Protein AF-A0A319CS08-F1 (afdb_monomer)

Structure (mmCIF, N/CA/C/O backbone):
data_AF-A0A319CS08-F1
#
_entry.id   AF-A0A319CS08-F1
#
loop_
_atom_site.group_PDB
_atom_site.id
_atom_site.type_symbol
_atom_site.label_atom_id
_atom_site.label_alt_id
_atom_site.label_comp_id
_atom_site.label_asym_id
_atom_site.label_entity_id
_atom_site.label_seq_id
_atom_site.pdbx_PDB_ins_code
_atom_site.Cartn_x
_atom_site.Cartn_y
_atom_site.Cartn_z
_atom_site.occupancy
_atom_site.B_iso_or_equiv
_atom_site.auth_seq_id
_atom_site.auth_comp_id
_atom_site.auth_asym_id
_atom_site.auth_atom_id
_atom_site.pdbx_PDB_model_num
ATOM 1 N N . ALA A 1 1 ? 1.542 -33.049 -18.890 1.00 36.59 1 ALA A N 1
ATOM 2 C CA . ALA A 1 1 ? 2.201 -31.732 -19.017 1.00 36.59 1 ALA A CA 1
ATOM 3 C C . ALA A 1 1 ? 3.703 -31.928 -18.833 1.00 36.59 1 ALA A C 1
ATOM 5 O O . ALA A 1 1 ? 4.100 -32.513 -17.834 1.00 36.59 1 ALA A O 1
ATOM 6 N N . ARG A 1 2 ? 4.515 -31.570 -19.837 1.00 34.66 2 ARG A N 1
ATOM 7 C CA . ARG A 1 2 ? 5.969 -31.806 -19.859 1.00 34.66 2 ARG A CA 1
ATOM 8 C C . ARG A 1 2 ? 6.676 -30.802 -18.940 1.00 34.66 2 ARG A C 1
ATOM 10 O O . ARG A 1 2 ? 6.494 -29.601 -19.109 1.00 34.66 2 ARG A O 1
ATOM 17 N N . GLY A 1 3 ? 7.462 -31.294 -17.984 1.00 35.47 3 GLY A N 1
ATOM 18 C CA . GLY A 1 3 ? 8.369 -30.477 -17.178 1.00 35.47 3 GLY A CA 1
ATOM 19 C C . GLY A 1 3 ? 9.578 -30.069 -18.015 1.00 35.47 3 GLY A C 1
ATOM 20 O O . GLY A 1 3 ? 10.413 -30.908 -18.338 1.00 35.47 3 GLY A O 1
ATOM 21 N N . GLY A 1 4 ? 9.643 -28.796 -18.403 1.00 31.98 4 GLY A N 1
ATOM 22 C CA . GLY A 1 4 ? 10.810 -28.221 -19.066 1.00 31.98 4 GLY A CA 1
ATOM 23 C C . GLY A 1 4 ? 11.903 -27.922 -18.044 1.00 31.98 4 GLY A C 1
ATOM 24 O O . GLY A 1 4 ? 11.714 -27.085 -17.164 1.00 31.98 4 GLY A O 1
ATOM 25 N N . SER A 1 5 ? 13.035 -28.613 -18.156 1.00 31.91 5 SER A N 1
ATOM 26 C CA . SER A 1 5 ? 14.262 -28.271 -17.436 1.00 31.91 5 SER A CA 1
ATOM 27 C C . SER A 1 5 ? 14.882 -27.033 -18.084 1.00 31.91 5 SER A C 1
ATOM 29 O O . SER A 1 5 ? 15.183 -27.045 -19.277 1.00 31.91 5 SER A O 1
ATOM 31 N N . ILE A 1 6 ? 15.054 -25.961 -17.310 1.00 37.28 6 ILE A N 1
ATOM 32 C CA . ILE A 1 6 ? 15.712 -24.727 -17.758 1.00 37.28 6 ILE A CA 1
ATOM 33 C C . ILE A 1 6 ? 17.221 -24.982 -17.756 1.00 37.28 6 ILE A C 1
ATOM 35 O O . ILE A 1 6 ? 17.811 -25.220 -16.703 1.00 37.28 6 ILE A O 1
ATOM 39 N N . SER A 1 7 ? 17.831 -24.964 -18.940 1.00 35.50 7 SER A N 1
ATOM 40 C CA . SER A 1 7 ? 19.280 -25.088 -19.104 1.00 35.50 7 SER A CA 1
ATOM 41 C C . SER A 1 7 ? 19.915 -23.699 -19.051 1.00 35.50 7 SER A C 1
ATOM 43 O O . SER A 1 7 ? 19.616 -22.846 -19.885 1.00 35.50 7 SER A O 1
ATOM 45 N N . PHE A 1 8 ? 20.768 -23.456 -18.057 1.00 36.78 8 PHE A N 1
ATOM 46 C CA . PHE A 1 8 ? 21.532 -22.215 -17.935 1.00 36.78 8 PHE A CA 1
ATOM 47 C C . PHE A 1 8 ? 22.850 -22.378 -18.697 1.00 36.78 8 PHE A C 1
ATOM 49 O O . PHE A 1 8 ? 23.747 -23.093 -18.251 1.00 36.78 8 PHE A O 1
ATOM 56 N N . LEU A 1 9 ? 22.949 -21.751 -19.869 1.00 39.56 9 LEU A N 1
ATOM 57 C CA . LEU A 1 9 ? 24.161 -21.770 -20.686 1.00 39.56 9 LEU A CA 1
ATOM 58 C C . LEU A 1 9 ? 25.331 -21.024 -20.022 1.00 39.56 9 LEU A C 1
ATOM 60 O O . LEU A 1 9 ? 25.159 -20.093 -19.235 1.00 39.56 9 LEU A O 1
ATOM 64 N N . HIS A 1 10 ? 26.531 -21.486 -20.379 1.00 44.19 10 HIS A N 1
ATOM 65 C CA . HIS A 1 10 ? 27.854 -21.103 -19.891 1.00 44.19 10 HIS A CA 1
ATOM 66 C C . HIS A 1 10 ? 28.090 -19.583 -19.812 1.00 44.19 10 HIS A C 1
ATOM 68 O O . HIS A 1 10 ? 28.309 -18.916 -20.821 1.00 44.19 10 HIS A O 1
ATOM 74 N N . ILE A 1 11 ? 28.162 -19.048 -18.591 1.00 46.47 11 ILE A N 1
ATOM 75 C CA . ILE A 1 11 ? 28.751 -17.729 -18.328 1.00 46.47 11 ILE A CA 1
ATOM 76 C C . ILE A 1 11 ? 30.264 -17.924 -18.172 1.00 46.47 11 ILE A C 1
ATOM 78 O O . ILE A 1 11 ? 30.709 -18.656 -17.282 1.00 46.47 11 ILE A O 1
ATOM 82 N N . SER A 1 12 ? 31.049 -17.289 -19.048 1.00 42.94 12 SER A N 1
ATOM 83 C CA . SER A 1 12 ? 32.516 -17.297 -18.985 1.00 42.94 12 SER A CA 1
ATOM 84 C C . SER A 1 12 ? 32.999 -16.769 -17.631 1.00 42.94 12 SER A C 1
ATOM 86 O O . SER A 1 12 ? 32.541 -15.734 -17.140 1.00 42.94 12 SER A O 1
ATOM 88 N N . LYS A 1 13 ? 33.895 -17.522 -16.990 1.00 44.88 13 LYS A N 1
ATOM 89 C CA . LYS A 1 13 ? 34.417 -17.238 -15.651 1.00 44.88 13 LYS A CA 1
ATOM 90 C C . LYS A 1 13 ? 35.589 -16.262 -15.780 1.00 44.88 13 LYS A C 1
ATOM 92 O O . LYS A 1 13 ? 36.738 -16.679 -15.854 1.00 44.88 13 LYS A O 1
ATOM 97 N N . ASP A 1 14 ? 35.301 -14.965 -15.790 1.00 46.31 14 ASP A N 1
ATOM 98 C CA . ASP A 1 14 ? 36.361 -13.965 -15.643 1.00 46.31 14 ASP A CA 1
ATOM 99 C C . ASP A 1 14 ? 36.887 -14.001 -14.198 1.00 46.31 14 ASP A C 1
ATOM 101 O O . ASP A 1 14 ? 36.146 -13.774 -13.232 1.00 46.31 14 ASP A O 1
ATOM 105 N N . ASN A 1 15 ? 38.168 -14.351 -14.056 1.00 47.25 15 ASN A N 1
ATOM 106 C CA . ASN A 1 15 ? 38.907 -14.395 -12.796 1.00 47.25 15 ASN A CA 1
ATOM 107 C C . ASN A 1 15 ? 39.405 -12.985 -12.444 1.00 47.25 15 ASN A C 1
ATOM 109 O O . ASN A 1 15 ? 40.571 -12.659 -12.643 1.00 47.25 15 ASN A O 1
ATOM 113 N N . SER A 1 16 ? 38.514 -12.126 -11.950 1.00 48.78 16 SER A N 1
ATOM 114 C CA . SER A 1 16 ? 38.886 -10.812 -11.411 1.00 48.78 16 SER A CA 1
ATOM 115 C C . SER A 1 16 ? 39.133 -10.909 -9.902 1.00 48.78 16 SER A C 1
ATOM 117 O O . SER A 1 16 ? 38.290 -11.412 -9.153 1.00 48.78 16 SER A O 1
ATOM 119 N N . THR A 1 17 ? 40.298 -10.435 -9.461 1.00 47.88 17 THR A N 1
ATOM 120 C CA . THR A 1 17 ? 40.751 -10.386 -8.064 1.00 47.88 17 THR A CA 1
ATOM 121 C C . THR A 1 17 ? 39.679 -9.756 -7.171 1.00 47.88 17 THR A C 1
ATOM 123 O O . THR A 1 17 ? 39.199 -8.656 -7.430 1.00 47.88 17 THR A O 1
ATOM 126 N N . THR A 1 18 ? 39.240 -10.496 -6.151 1.00 51.41 18 THR A N 1
ATOM 127 C CA . THR A 1 18 ? 37.995 -10.220 -5.420 1.00 51.41 18 THR A CA 1
ATOM 128 C C . THR A 1 18 ? 38.206 -9.199 -4.305 1.00 51.41 18 THR A C 1
ATOM 130 O O . THR A 1 18 ? 38.327 -9.555 -3.136 1.00 51.41 18 THR A O 1
ATOM 133 N N . THR A 1 19 ? 38.205 -7.914 -4.645 1.00 67.44 19 THR A N 1
ATOM 134 C CA . THR A 1 19 ? 37.922 -6.860 -3.665 1.00 67.44 19 THR A CA 1
ATOM 135 C C . THR A 1 19 ? 36.450 -6.933 -3.232 1.00 67.44 19 THR A C 1
ATOM 137 O O . THR A 1 19 ? 35.549 -7.311 -4.001 1.00 67.44 19 THR A O 1
ATOM 140 N N . LEU A 1 20 ? 36.196 -6.653 -1.949 1.00 75.81 20 LEU A N 1
ATOM 141 C CA . LEU A 1 20 ? 34.832 -6.522 -1.439 1.00 75.81 20 LEU A CA 1
ATOM 142 C C . LEU A 1 20 ? 34.157 -5.341 -2.153 1.00 75.81 20 LEU A C 1
ATOM 144 O O . LEU A 1 20 ? 34.795 -4.304 -2.327 1.00 75.81 20 LEU A O 1
ATOM 148 N N . PRO A 1 21 ? 32.894 -5.488 -2.583 1.00 78.12 21 PRO A N 1
ATOM 149 C CA . PRO A 1 21 ? 32.177 -4.387 -3.194 1.00 78.12 21 PRO A CA 1
ATOM 150 C C . PRO A 1 21 ? 31.932 -3.324 -2.124 1.00 78.12 21 PRO A C 1
ATOM 152 O O . PRO A 1 21 ? 31.416 -3.620 -1.049 1.00 78.12 21 PRO A O 1
ATOM 155 N N . THR A 1 22 ? 32.318 -2.097 -2.429 1.00 84.25 22 THR A N 1
ATOM 156 C CA . THR A 1 22 ? 32.080 -0.907 -1.611 1.00 84.25 22 THR A CA 1
ATOM 157 C C . THR A 1 22 ? 30.754 -0.255 -2.009 1.00 84.25 22 THR A C 1
ATOM 159 O O . THR A 1 22 ? 30.063 0.327 -1.171 1.00 84.25 22 THR A O 1
ATOM 162 N N . THR A 1 23 ? 30.356 -0.400 -3.279 1.00 86.69 23 THR A N 1
ATOM 163 C CA . THR A 1 23 ? 29.106 0.147 -3.817 1.00 86.69 23 THR A CA 1
ATOM 164 C C . THR A 1 23 ? 28.249 -0.902 -4.524 1.00 86.69 23 THR A C 1
ATOM 166 O O . THR A 1 23 ? 28.700 -1.989 -4.903 1.00 86.69 23 THR A O 1
ATOM 169 N N . GLN A 1 24 ? 26.982 -0.551 -4.752 1.00 84.75 24 GLN A N 1
ATOM 170 C CA . GLN A 1 24 ? 26.042 -1.380 -5.510 1.00 84.75 24 GLN A CA 1
ATOM 171 C C . GLN A 1 24 ? 26.464 -1.630 -6.976 1.00 84.75 24 GLN A C 1
ATOM 173 O O . GLN A 1 24 ? 25.904 -2.526 -7.608 1.00 84.75 24 GLN A O 1
ATOM 178 N N . ALA A 1 25 ? 27.433 -0.886 -7.527 1.00 82.00 25 ALA A N 1
ATOM 179 C CA . ALA A 1 25 ? 27.833 -0.979 -8.935 1.00 82.00 25 ALA A CA 1
ATOM 180 C C . ALA A 1 25 ? 29.183 -1.644 -9.184 1.00 82.00 25 ALA A C 1
ATOM 182 O O . ALA A 1 25 ? 29.495 -1.938 -10.336 1.00 82.00 25 ALA A O 1
ATOM 183 N N . ASP A 1 26 ? 29.967 -1.916 -8.143 1.00 83.69 26 ASP A N 1
ATOM 184 C CA . ASP A 1 26 ? 31.339 -2.428 -8.291 1.00 83.69 26 ASP A CA 1
ATOM 185 C C . ASP A 1 26 ? 31.396 -3.787 -9.000 1.00 83.69 26 ASP A C 1
ATOM 187 O O . ASP A 1 26 ? 32.437 -4.196 -9.504 1.00 83.69 26 ASP A O 1
ATOM 191 N N . ARG A 1 27 ? 30.270 -4.508 -9.035 1.00 83.88 27 ARG A N 1
ATOM 192 C CA . ARG A 1 27 ? 30.155 -5.835 -9.653 1.00 83.88 27 ARG A CA 1
ATOM 193 C C . ARG A 1 27 ? 29.199 -5.885 -10.838 1.00 83.88 27 ARG A C 1
ATOM 195 O O . ARG A 1 27 ? 28.796 -6.978 -11.222 1.00 83.88 27 ARG A O 1
ATOM 202 N N . ILE A 1 28 ? 28.826 -4.744 -11.420 1.00 81.50 28 ILE A N 1
ATOM 203 C CA . ILE A 1 28 ? 28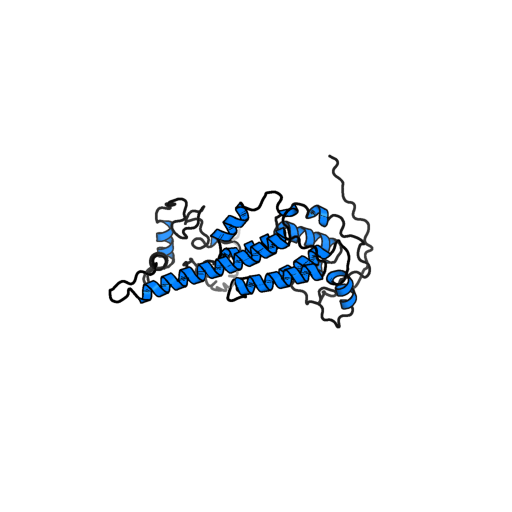.012 -4.755 -12.640 1.00 81.50 28 ILE A CA 1
ATOM 204 C C . ILE A 1 28 ? 28.858 -5.355 -13.774 1.00 81.50 28 ILE A C 1
ATOM 206 O O . ILE A 1 28 ? 29.908 -4.802 -14.108 1.00 81.50 28 ILE A O 1
ATOM 210 N N . PRO A 1 29 ? 28.438 -6.476 -14.385 1.00 79.56 29 PRO A N 1
ATOM 211 C CA . PRO A 1 29 ? 29.141 -7.050 -15.518 1.00 79.56 29 PRO A CA 1
ATOM 212 C C . PRO A 1 29 ? 29.155 -6.067 -16.690 1.00 79.56 29 PRO A C 1
ATOM 214 O O . PRO A 1 29 ? 28.135 -5.456 -17.006 1.00 79.56 29 PRO A O 1
ATOM 217 N N . LYS A 1 30 ? 30.287 -5.976 -17.401 1.00 78.50 30 LYS A N 1
ATOM 218 C CA . LYS A 1 30 ? 30.388 -5.178 -18.640 1.00 78.50 30 LYS A CA 1
ATOM 219 C C . LYS A 1 30 ? 29.402 -5.648 -19.718 1.00 78.50 30 LYS A C 1
ATOM 221 O O . LYS A 1 30 ? 28.971 -4.855 -20.548 1.00 78.50 30 LYS A O 1
ATOM 226 N N . LYS A 1 31 ? 29.051 -6.938 -19.699 1.00 77.50 31 LYS A N 1
ATOM 227 C CA . LYS A 1 31 ? 28.028 -7.554 -20.549 1.00 77.50 31 LYS A CA 1
ATOM 228 C C . LYS A 1 31 ? 26.953 -8.172 -19.661 1.00 77.50 31 LYS A C 1
ATOM 230 O O . LYS A 1 31 ? 27.209 -9.155 -18.970 1.00 77.50 31 LYS A O 1
ATOM 235 N N . LEU A 1 32 ? 25.772 -7.568 -19.666 1.00 68.06 32 LEU A N 1
ATOM 236 C CA . LEU A 1 32 ? 24.580 -8.108 -19.020 1.00 68.06 32 LEU A CA 1
ATOM 237 C C . LEU A 1 32 ? 23.923 -9.155 -19.934 1.00 68.06 32 LEU A C 1
ATOM 239 O O . LEU A 1 32 ? 24.020 -9.023 -21.156 1.00 68.06 32 LEU A O 1
ATOM 243 N N . PRO A 1 33 ? 23.252 -10.173 -19.372 1.00 70.56 33 PRO A N 1
ATOM 244 C CA . PRO A 1 33 ? 22.384 -11.038 -20.163 1.00 70.56 33 PRO A CA 1
ATOM 245 C C . PRO A 1 33 ? 21.262 -10.205 -20.804 1.00 70.56 33 PRO A C 1
ATOM 247 O O . PRO A 1 33 ? 20.742 -9.285 -20.173 1.00 70.56 33 PRO A O 1
ATOM 250 N N . GLU A 1 34 ? 20.891 -10.528 -22.047 1.00 63.81 34 GLU A N 1
ATOM 251 C CA . GLU A 1 34 ? 19.848 -9.814 -22.809 1.00 63.81 34 GLU A CA 1
ATOM 252 C C . GLU A 1 34 ? 18.464 -9.878 -22.146 1.00 63.81 34 GLU A C 1
ATOM 254 O O . GLU A 1 34 ? 17.623 -9.014 -22.376 1.00 63.81 34 GLU A O 1
ATOM 259 N N . SER A 1 35 ? 18.220 -10.880 -21.298 1.00 65.38 35 SER A N 1
ATOM 260 C CA . SER A 1 35 ? 16.966 -11.041 -20.570 1.00 65.38 35 SER A CA 1
ATOM 261 C C . SER A 1 35 ? 17.196 -11.754 -19.239 1.00 65.38 35 SER A C 1
ATOM 263 O O . SER A 1 35 ? 18.039 -12.647 -19.119 1.00 65.38 35 SER A O 1
ATOM 265 N N . LEU A 1 36 ? 16.399 -11.388 -18.235 1.00 62.09 36 LEU A N 1
ATOM 266 C CA . LEU A 1 36 ? 16.224 -12.150 -16.998 1.00 62.09 36 LEU A CA 1
ATOM 267 C C . LEU A 1 36 ? 15.162 -13.233 -17.219 1.00 62.09 36 LEU A C 1
ATOM 269 O O . LEU A 1 36 ? 14.096 -13.209 -16.595 1.00 62.09 36 LEU A O 1
ATOM 273 N N . ASP A 1 37 ? 15.425 -14.142 -18.158 1.00 60.19 37 ASP A N 1
ATOM 274 C CA . ASP A 1 37 ? 14.445 -15.148 -18.562 1.00 60.19 37 ASP A CA 1
ATOM 275 C C . ASP A 1 37 ? 13.970 -15.980 -17.366 1.00 60.19 37 ASP A C 1
ATOM 277 O O . ASP A 1 37 ? 14.752 -16.475 -16.550 1.00 60.19 37 ASP A O 1
ATOM 281 N N . GLY A 1 38 ? 12.647 -16.098 -17.244 1.00 59.69 38 GLY A N 1
ATOM 282 C CA . GLY A 1 38 ? 11.983 -16.848 -16.188 1.00 59.69 38 GLY A CA 1
ATOM 283 C C . GLY A 1 38 ? 11.672 -16.049 -14.924 1.00 59.69 38 GLY A C 1
ATOM 284 O O . GLY A 1 38 ? 10.867 -16.520 -14.124 1.00 59.69 38 GLY A O 1
ATOM 285 N N . VAL A 1 39 ? 12.234 -14.851 -14.706 1.00 57.31 39 VAL A N 1
ATOM 286 C CA . VAL A 1 39 ? 11.890 -14.049 -13.513 1.00 57.31 39 VAL A CA 1
ATOM 287 C C . VAL A 1 39 ? 10.441 -13.573 -13.592 1.00 57.31 39 VAL A C 1
ATOM 289 O O . VAL A 1 39 ? 9.693 -13.760 -12.639 1.00 57.31 39 VAL A O 1
ATOM 292 N N . SER A 1 40 ? 9.996 -13.053 -14.736 1.00 55.44 40 SER A N 1
ATOM 293 C CA . SER A 1 40 ? 8.601 -12.627 -14.926 1.00 55.44 40 SER A CA 1
ATOM 294 C C . SER A 1 40 ? 7.612 -13.788 -14.724 1.00 55.44 40 SER A C 1
ATOM 296 O O . SER A 1 40 ? 6.613 -13.668 -14.010 1.00 55.44 40 SER A O 1
ATOM 298 N N . GLU A 1 41 ? 7.939 -14.964 -15.261 1.00 61.28 41 GLU A N 1
ATOM 299 C CA . GLU A 1 41 ? 7.156 -16.195 -15.153 1.00 61.28 41 GLU A CA 1
ATOM 300 C C . GLU A 1 41 ? 7.114 -16.730 -13.716 1.00 61.28 41 GLU A C 1
ATOM 302 O O . GLU A 1 41 ? 6.062 -17.172 -13.251 1.00 61.28 41 GLU A O 1
ATOM 307 N N . LEU A 1 42 ? 8.229 -16.650 -12.981 1.00 55.97 42 LEU A N 1
ATOM 308 C CA . LEU A 1 42 ? 8.308 -17.046 -11.572 1.00 55.97 42 LEU A CA 1
ATOM 309 C C . LEU A 1 42 ? 7.445 -16.160 -10.666 1.00 55.97 42 LEU A C 1
ATOM 311 O O . LEU A 1 42 ? 6.994 -16.624 -9.611 1.00 55.97 42 LEU A O 1
ATOM 315 N N . LEU A 1 43 ? 7.222 -14.908 -11.068 1.00 52.25 43 LEU A N 1
ATOM 316 C CA . LEU A 1 43 ? 6.511 -13.896 -10.288 1.00 52.25 43 LEU A CA 1
ATOM 317 C C . LEU A 1 43 ? 5.023 -13.780 -10.658 1.00 52.25 43 LEU A C 1
ATOM 319 O O . LEU A 1 43 ? 4.237 -13.248 -9.868 1.00 52.25 43 LEU A O 1
ATOM 323 N N . LYS A 1 44 ? 4.601 -14.318 -11.808 1.00 59.28 44 LYS A N 1
ATOM 324 C CA . LYS A 1 44 ? 3.208 -14.265 -12.272 1.00 59.28 44 LYS A CA 1
ATOM 325 C C . LYS A 1 44 ? 2.256 -14.965 -11.290 1.00 59.28 44 LYS A C 1
ATOM 327 O O . LYS A 1 44 ? 2.432 -16.132 -10.948 1.00 59.28 44 LYS A O 1
ATOM 332 N N . GLY A 1 45 ? 1.220 -14.247 -10.846 1.00 60.19 45 GLY A N 1
ATOM 333 C CA . GLY A 1 45 ? 0.146 -14.787 -9.999 1.00 60.19 45 GLY A CA 1
ATOM 334 C C . GLY A 1 45 ? 0.504 -15.005 -8.523 1.00 60.19 45 GLY A C 1
ATOM 335 O O . GLY A 1 45 ? -0.288 -15.603 -7.797 1.00 60.19 45 GLY A O 1
ATOM 336 N N . ARG A 1 46 ? 1.668 -14.536 -8.050 1.00 59.53 46 ARG A N 1
ATOM 337 C CA . ARG A 1 46 ? 2.077 -14.684 -6.643 1.00 59.53 46 ARG A CA 1
ATOM 338 C C . ARG A 1 46 ? 1.858 -13.388 -5.857 1.00 59.53 46 ARG A C 1
ATOM 340 O O . ARG A 1 46 ? 2.404 -12.351 -6.209 1.00 59.53 46 ARG A O 1
ATOM 347 N N . GLY A 1 47 ? 1.100 -13.466 -4.759 1.00 56.97 47 GLY A N 1
ATOM 348 C CA . GLY A 1 47 ? 0.882 -12.352 -3.819 1.00 56.97 47 GLY A CA 1
ATOM 349 C C . GLY A 1 47 ? 1.808 -12.347 -2.593 1.00 56.97 47 GLY A C 1
ATOM 350 O O . GLY A 1 47 ? 1.769 -11.412 -1.796 1.00 56.97 47 GLY A O 1
ATOM 351 N N . ASP A 1 48 ? 2.637 -13.381 -2.415 1.00 71.44 48 ASP A N 1
ATOM 352 C CA . ASP A 1 48 ? 3.557 -13.475 -1.278 1.00 71.44 48 ASP A CA 1
ATOM 353 C C . ASP A 1 48 ? 4.879 -12.746 -1.557 1.00 71.44 48 ASP A C 1
ATOM 355 O O . ASP A 1 48 ? 5.757 -13.231 -2.277 1.00 71.44 48 ASP A O 1
ATOM 359 N N . TYR A 1 49 ? 5.023 -11.591 -0.910 1.00 60.72 49 TYR A N 1
ATOM 360 C CA . TYR A 1 49 ? 6.208 -10.741 -0.968 1.00 60.72 49 TYR A CA 1
ATOM 361 C C . TYR A 1 49 ? 7.499 -11.455 -0.538 1.00 60.72 49 TYR A C 1
ATOM 363 O O . TYR A 1 49 ? 8.553 -11.190 -1.112 1.00 60.72 49 TYR A O 1
ATOM 371 N N . LYS A 1 50 ? 7.457 -12.359 0.452 1.00 71.69 50 LYS A N 1
ATOM 372 C CA . LYS A 1 50 ? 8.677 -13.045 0.917 1.00 71.69 50 LYS A CA 1
ATOM 373 C C . LYS A 1 50 ? 9.203 -14.001 -0.148 1.00 71.69 50 LYS A C 1
ATOM 375 O O . LYS A 1 50 ? 10.396 -14.012 -0.440 1.00 71.69 50 LYS A O 1
ATOM 380 N N . THR A 1 51 ? 8.297 -14.765 -0.753 1.00 68.56 51 THR A N 1
ATOM 381 C CA . THR A 1 51 ? 8.613 -15.655 -1.874 1.00 68.56 51 THR A CA 1
ATOM 382 C C . THR A 1 51 ? 9.115 -14.863 -3.084 1.00 68.56 51 THR A C 1
ATOM 384 O O . THR A 1 51 ? 10.065 -15.291 -3.738 1.00 68.56 51 THR A O 1
ATOM 387 N N . TRP A 1 52 ? 8.520 -13.699 -3.356 1.00 73.06 52 TRP A N 1
ATOM 388 C CA . TRP A 1 52 ? 8.957 -12.790 -4.417 1.00 73.06 52 TRP A CA 1
ATOM 389 C C . TRP A 1 52 ? 10.394 -12.290 -4.193 1.00 73.06 52 TRP A C 1
ATOM 391 O O . TRP A 1 52 ? 11.257 -12.527 -5.038 1.00 73.06 52 TRP A O 1
ATOM 401 N N . ASP A 1 53 ? 10.682 -11.691 -3.030 1.00 75.94 53 ASP A N 1
ATOM 402 C CA . ASP A 1 53 ? 12.007 -11.135 -2.700 1.00 75.94 53 ASP A CA 1
ATOM 403 C C . ASP A 1 53 ? 13.089 -12.222 -2.737 1.00 75.94 53 ASP A C 1
ATOM 405 O O . ASP A 1 53 ? 14.161 -12.010 -3.303 1.00 75.94 53 ASP A O 1
ATOM 409 N N . PHE A 1 54 ? 12.784 -13.425 -2.240 1.00 79.25 54 PHE A N 1
ATOM 410 C CA . PHE A 1 54 ? 13.690 -14.565 -2.340 1.00 79.25 54 PHE A CA 1
ATOM 411 C C . PHE A 1 54 ? 14.003 -14.941 -3.797 1.00 79.25 54 PHE A C 1
ATOM 413 O O . PHE A 1 54 ? 15.170 -15.108 -4.148 1.00 79.25 54 PHE A O 1
ATOM 420 N N . ARG A 1 55 ? 12.988 -15.066 -4.664 1.00 74.00 55 ARG A N 1
ATOM 421 C CA . ARG A 1 55 ? 13.175 -15.470 -6.071 1.00 74.00 55 ARG A CA 1
ATOM 422 C C . ARG A 1 55 ? 13.972 -14.436 -6.860 1.00 74.00 55 ARG A C 1
ATOM 424 O O . ARG A 1 55 ? 14.879 -14.820 -7.593 1.00 74.00 55 ARG A O 1
ATOM 431 N N . VAL A 1 56 ? 13.689 -13.151 -6.654 1.00 73.00 56 VAL A N 1
ATOM 432 C CA . VAL A 1 56 ? 14.435 -12.048 -7.276 1.00 73.00 56 VAL A CA 1
ATOM 433 C C . VAL A 1 56 ? 15.888 -12.039 -6.800 1.00 73.00 56 VAL A C 1
ATOM 435 O O . VAL A 1 56 ? 16.797 -11.970 -7.624 1.00 73.00 56 VAL A O 1
ATOM 438 N N . ARG A 1 57 ? 16.138 -12.215 -5.493 1.00 80.69 57 ARG A N 1
ATOM 439 C CA . ARG A 1 57 ? 17.504 -12.349 -4.955 1.00 80.69 57 ARG A CA 1
ATOM 440 C C . ARG A 1 57 ? 18.270 -13.501 -5.589 1.00 80.69 57 ARG A C 1
ATOM 442 O O . ARG A 1 57 ? 19.427 -13.313 -5.948 1.00 80.69 57 ARG A O 1
ATOM 449 N N . GLN A 1 58 ? 17.651 -14.673 -5.737 1.00 79.44 58 GLN A N 1
ATOM 450 C CA . GLN A 1 58 ? 18.311 -15.821 -6.366 1.00 79.44 58 GLN A CA 1
ATOM 451 C C . GLN A 1 58 ? 18.592 -15.576 -7.850 1.00 79.44 58 GLN A C 1
ATOM 453 O O . GLN A 1 58 ? 19.691 -15.869 -8.314 1.00 79.44 58 GLN A O 1
ATOM 458 N N . ALA A 1 59 ? 17.642 -14.990 -8.581 1.00 75.44 59 ALA A N 1
ATOM 459 C CA . ALA A 1 59 ? 17.831 -14.668 -9.991 1.00 75.44 59 ALA A CA 1
ATOM 460 C C . ALA A 1 59 ? 18.988 -13.682 -10.197 1.00 75.44 59 ALA A C 1
ATOM 462 O O . ALA A 1 59 ? 19.895 -13.960 -10.977 1.00 75.44 59 ALA A O 1
ATOM 463 N N . LEU A 1 60 ? 19.014 -12.587 -9.430 1.00 78.12 60 LEU A N 1
ATOM 464 C CA . LEU A 1 60 ? 20.097 -11.604 -9.472 1.00 78.12 60 LEU A CA 1
ATOM 465 C C . LEU A 1 60 ? 21.433 -12.208 -9.031 1.00 78.12 60 LEU A C 1
ATOM 467 O O . LEU A 1 60 ? 22.462 -11.924 -9.637 1.00 78.12 60 LEU A O 1
ATOM 471 N N . LYS A 1 61 ? 21.437 -13.085 -8.021 1.00 84.44 61 LYS A N 1
ATOM 472 C CA . LYS A 1 61 ? 22.646 -13.790 -7.578 1.00 84.44 61 LYS A CA 1
ATOM 473 C C . LYS A 1 61 ? 23.238 -14.669 -8.682 1.00 84.44 61 LYS A C 1
ATOM 475 O O . LYS A 1 61 ? 24.453 -14.663 -8.870 1.00 84.44 61 LYS A O 1
ATOM 480 N N . ASN A 1 62 ? 22.401 -15.379 -9.438 1.00 80.88 62 ASN A N 1
ATOM 481 C CA . ASN A 1 62 ? 22.851 -16.273 -10.511 1.00 80.88 62 ASN A CA 1
ATOM 482 C C . ASN A 1 62 ? 23.564 -15.531 -11.651 1.00 80.88 62 ASN A C 1
ATOM 484 O O . ASN A 1 62 ? 24.451 -16.091 -12.288 1.00 80.88 62 ASN A O 1
ATOM 488 N N . ILE A 1 63 ? 23.234 -14.258 -11.855 1.00 76.12 63 ILE A N 1
ATOM 489 C CA . ILE A 1 63 ? 23.851 -13.385 -12.865 1.00 76.12 63 ILE A CA 1
ATOM 490 C C . ILE A 1 63 ? 24.827 -12.364 -12.262 1.00 76.12 63 ILE A C 1
ATOM 492 O O . ILE A 1 63 ? 25.236 -11.424 -12.939 1.00 76.12 63 ILE A O 1
ATOM 496 N N . ARG A 1 64 ? 25.209 -12.544 -10.988 1.00 81.75 64 ARG A N 1
ATOM 497 C CA . ARG A 1 64 ? 26.153 -11.688 -10.244 1.00 81.75 64 ARG A CA 1
ATOM 498 C C . ARG A 1 64 ? 25.705 -10.228 -10.062 1.00 81.75 64 ARG A C 1
ATOM 500 O O . ARG A 1 64 ? 26.535 -9.343 -9.890 1.00 81.75 64 ARG A O 1
ATOM 507 N N . LEU A 1 65 ? 24.398 -9.978 -10.046 1.00 79.88 65 LEU A N 1
ATOM 508 C CA . LEU A 1 65 ? 23.781 -8.664 -9.835 1.00 79.88 65 LEU A CA 1
ATOM 509 C C . LEU A 1 65 ? 23.182 -8.471 -8.434 1.00 79.88 65 LEU A C 1
ATOM 511 O O . LEU A 1 65 ? 22.460 -7.501 -8.205 1.00 79.88 65 LEU A O 1
ATOM 515 N N . GLN A 1 66 ? 23.451 -9.361 -7.471 1.00 84.00 66 GLN A N 1
ATOM 516 C CA . GLN A 1 66 ? 22.834 -9.264 -6.139 1.00 84.00 66 GLN A CA 1
ATOM 517 C C . GLN A 1 66 ? 23.130 -7.938 -5.416 1.00 84.00 66 GLN A C 1
ATOM 519 O O . GLN A 1 66 ? 22.288 -7.446 -4.663 1.00 84.00 66 GLN A O 1
ATOM 524 N N . ASN A 1 67 ? 24.280 -7.326 -5.710 1.00 82.50 67 ASN A N 1
ATOM 525 C CA . ASN A 1 67 ? 24.726 -6.072 -5.110 1.00 82.50 67 ASN A CA 1
ATOM 526 C C . ASN A 1 67 ? 23.753 -4.907 -5.364 1.00 82.50 67 ASN A C 1
ATOM 528 O O . ASN A 1 67 ? 23.659 -3.994 -4.548 1.00 82.50 67 ASN A O 1
ATOM 532 N N . LEU A 1 68 ? 22.981 -4.950 -6.457 1.00 76.50 68 LEU A N 1
ATOM 533 C CA . LEU A 1 68 ? 22.016 -3.900 -6.808 1.00 76.50 68 LEU A CA 1
ATOM 534 C C . LEU A 1 68 ? 20.888 -3.754 -5.779 1.00 76.50 68 LEU A C 1
ATOM 536 O O . LEU A 1 68 ? 20.294 -2.684 -5.640 1.00 76.50 68 LEU A O 1
ATOM 540 N N . ILE A 1 69 ? 20.581 -4.832 -5.055 1.00 74.19 69 ILE A N 1
ATOM 541 C CA . ILE A 1 69 ? 19.474 -4.890 -4.094 1.00 74.19 69 ILE A CA 1
ATOM 542 C C . ILE A 1 69 ? 19.942 -5.113 -2.649 1.00 74.19 69 ILE A C 1
ATOM 544 O O . ILE A 1 69 ? 19.112 -5.231 -1.737 1.00 74.19 69 ILE A O 1
ATOM 548 N N . GLU A 1 70 ? 21.256 -5.172 -2.426 1.00 81.19 70 GLU A N 1
ATOM 549 C CA . GLU A 1 70 ? 21.860 -5.208 -1.096 1.00 81.19 70 GLU A CA 1
ATOM 550 C C . GLU A 1 70 ? 21.753 -3.832 -0.444 1.00 81.19 70 GLU A C 1
ATOM 552 O O . GLU A 1 70 ? 22.127 -2.814 -1.024 1.00 81.19 70 GLU A O 1
ATOM 557 N N . LYS A 1 71 ? 21.170 -3.805 0.758 1.00 77.50 71 LYS A N 1
ATOM 558 C CA . LYS A 1 71 ? 20.916 -2.562 1.497 1.00 77.50 71 LYS A CA 1
ATOM 559 C C . LYS A 1 71 ? 22.164 -2.027 2.189 1.00 77.50 71 LYS A C 1
ATOM 561 O O . LYS A 1 71 ? 22.214 -0.833 2.459 1.00 77.50 71 LYS A O 1
ATOM 566 N N . ASP A 1 72 ? 23.107 -2.916 2.478 1.00 84.50 72 ASP A N 1
ATOM 567 C CA . ASP A 1 72 ? 24.311 -2.613 3.250 1.00 84.50 72 ASP A CA 1
ATOM 568 C C . ASP A 1 72 ? 25.428 -2.034 2.369 1.00 84.50 72 ASP A C 1
ATOM 570 O O . ASP A 1 72 ? 26.408 -1.503 2.879 1.00 84.50 72 ASP A O 1
ATOM 574 N N . LEU A 1 73 ? 25.262 -2.090 1.043 1.00 83.62 73 LEU A N 1
ATOM 575 C CA . LE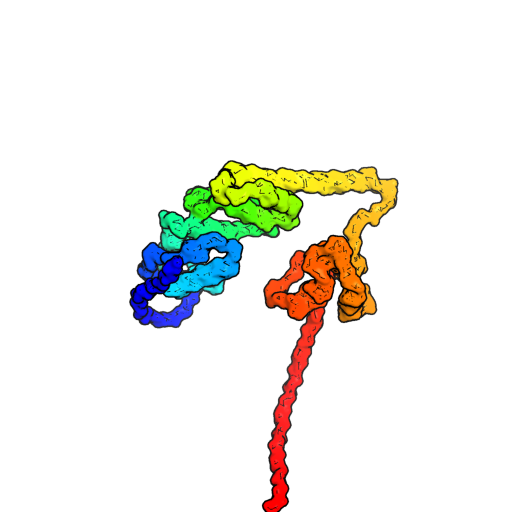U A 1 73 ? 26.165 -1.455 0.091 1.00 83.62 73 LEU A CA 1
ATOM 576 C C . LEU A 1 73 ? 25.767 -0.001 -0.148 1.00 83.62 73 LEU A C 1
ATOM 578 O O . LEU A 1 73 ? 24.588 0.325 -0.330 1.00 83.62 73 LEU A O 1
ATOM 582 N N . ALA A 1 74 ? 26.770 0.875 -0.204 1.00 83.12 74 ALA A N 1
ATOM 583 C CA . ALA A 1 74 ? 26.551 2.278 -0.504 1.00 83.12 74 ALA A CA 1
ATOM 584 C C . ALA A 1 74 ? 25.941 2.438 -1.906 1.00 83.12 74 ALA A C 1
ATOM 586 O O . ALA A 1 74 ? 26.362 1.804 -2.881 1.00 83.12 74 ALA A O 1
ATOM 587 N N . ARG A 1 75 ? 24.927 3.304 -2.009 1.00 76.69 75 ARG A N 1
ATOM 588 C CA . ARG A 1 75 ? 24.382 3.717 -3.307 1.00 76.69 75 ARG A CA 1
ATOM 589 C C . ARG A 1 75 ? 25.407 4.555 -4.052 1.00 76.69 75 ARG A C 1
ATOM 591 O O . ARG A 1 75 ? 26.216 5.246 -3.440 1.00 76.69 75 ARG A O 1
ATOM 598 N N . LEU A 1 76 ? 25.318 4.531 -5.374 1.00 81.38 76 LEU A N 1
ATOM 599 C CA . LEU A 1 76 ? 26.237 5.290 -6.199 1.00 81.38 76 LEU A CA 1
ATOM 600 C C . LEU A 1 76 ? 25.961 6.784 -6.091 1.00 81.38 76 LEU A C 1
ATOM 602 O O . LEU A 1 76 ? 24.813 7.231 -6.139 1.00 81.38 76 LEU A O 1
ATOM 606 N N . ILE A 1 77 ? 27.054 7.532 -6.028 1.00 75.12 77 ILE A N 1
ATOM 607 C CA . ILE A 1 77 ? 27.097 8.961 -6.311 1.00 75.12 77 ILE A CA 1
ATOM 608 C C . ILE A 1 77 ? 27.393 9.166 -7.802 1.00 75.12 77 ILE A C 1
ATOM 610 O O . ILE A 1 77 ? 27.986 8.300 -8.448 1.00 75.12 77 ILE A O 1
ATOM 614 N N . SER A 1 78 ? 26.970 10.301 -8.355 1.00 74.38 78 SER A N 1
ATOM 615 C CA . SER A 1 78 ? 27.041 10.602 -9.795 1.00 74.38 78 SER A CA 1
ATOM 616 C C . SER A 1 78 ? 28.454 10.598 -10.389 1.00 74.38 78 SER A C 1
ATOM 618 O O . SER A 1 78 ? 28.600 10.522 -11.603 1.00 74.38 78 SER A O 1
ATOM 620 N N . THR A 1 79 ? 29.489 10.661 -9.552 1.00 80.12 79 THR A N 1
ATOM 621 C CA . THR A 1 79 ? 30.903 10.665 -9.952 1.00 80.12 79 THR A CA 1
ATOM 622 C C . THR A 1 79 ? 31.511 9.269 -10.106 1.00 80.12 79 THR A C 1
ATOM 624 O O . THR A 1 79 ? 32.664 9.149 -10.510 1.00 80.12 79 THR A O 1
ATOM 627 N N . HIS A 1 80 ? 30.774 8.206 -9.774 1.00 82.12 80 HIS A N 1
ATOM 628 C CA . HIS A 1 80 ? 31.277 6.837 -9.861 1.00 82.12 80 HIS A CA 1
ATOM 629 C C . HIS A 1 80 ? 31.419 6.393 -11.328 1.00 82.12 80 HIS A C 1
ATOM 631 O O . HIS A 1 80 ? 30.508 6.601 -12.124 1.00 82.12 80 HIS A O 1
ATOM 637 N N . GLU A 1 81 ? 32.510 5.710 -11.689 1.00 84.38 81 GLU A N 1
ATOM 638 C CA . GLU A 1 81 ? 32.793 5.285 -13.078 1.00 84.38 81 GLU A CA 1
ATOM 639 C C . GLU A 1 81 ? 31.658 4.451 -13.702 1.00 84.38 81 GLU A C 1
ATOM 641 O O . GLU A 1 81 ? 31.266 4.646 -14.850 1.00 84.38 81 GLU A O 1
ATOM 646 N N . ASN A 1 82 ? 31.047 3.580 -12.897 1.00 81.94 82 ASN A N 1
ATOM 647 C CA . ASN A 1 82 ? 29.917 2.746 -13.305 1.00 81.94 82 ASN A CA 1
ATOM 648 C C . ASN A 1 82 ? 28.546 3.423 -13.116 1.00 81.94 82 ASN A C 1
ATOM 650 O O . ASN A 1 82 ? 27.525 2.780 -13.357 1.00 81.94 82 ASN A O 1
ATOM 654 N N . TYR A 1 83 ? 28.488 4.698 -12.702 1.00 79.31 83 TYR A N 1
ATOM 655 C CA . TYR A 1 83 ? 27.226 5.422 -12.503 1.00 79.31 83 TYR A CA 1
ATOM 656 C C . TYR A 1 83 ? 26.432 5.517 -13.793 1.00 79.31 83 TYR A C 1
ATOM 658 O O . TYR A 1 83 ? 25.248 5.216 -13.784 1.00 79.31 83 TYR A O 1
ATOM 666 N N . THR A 1 84 ? 27.069 5.858 -14.912 1.00 74.62 84 THR A N 1
ATOM 667 C CA . THR A 1 84 ? 26.373 5.975 -16.198 1.00 74.62 84 THR A CA 1
ATOM 668 C C . THR A 1 84 ? 25.802 4.636 -16.649 1.00 74.62 84 THR A C 1
ATOM 670 O O . THR A 1 84 ? 24.671 4.593 -17.120 1.00 74.62 84 THR A O 1
ATOM 673 N N . ILE A 1 85 ? 26.526 3.529 -16.460 1.00 75.94 85 ILE A N 1
ATOM 674 C CA . ILE A 1 85 ? 26.033 2.183 -16.793 1.00 75.94 85 ILE A CA 1
ATOM 675 C C . ILE A 1 85 ? 24.874 1.813 -15.866 1.00 75.94 85 ILE A C 1
ATOM 677 O O . ILE A 1 85 ? 23.826 1.383 -16.341 1.00 75.94 85 ILE A O 1
ATOM 681 N N . TRP A 1 86 ? 25.031 2.030 -14.558 1.00 75.25 86 TRP A N 1
ATOM 682 C CA . TRP A 1 86 ? 23.994 1.752 -13.570 1.00 75.25 86 TRP A CA 1
ATOM 683 C C . TRP A 1 86 ? 22.728 2.580 -13.829 1.00 75.25 86 TRP A C 1
ATOM 685 O O . TRP A 1 86 ? 21.629 2.045 -13.935 1.00 75.25 86 TRP A O 1
ATOM 695 N N . TYR A 1 87 ? 22.885 3.888 -14.006 1.00 70.94 87 TYR A N 1
ATOM 696 C CA . TYR A 1 87 ? 21.804 4.821 -14.273 1.00 70.94 87 TYR A CA 1
ATOM 697 C C . TYR A 1 87 ? 21.141 4.505 -15.610 1.00 70.94 87 TYR A C 1
ATOM 699 O O . TYR A 1 87 ? 19.939 4.300 -15.651 1.00 70.94 87 TYR A O 1
ATOM 707 N N . THR A 1 88 ? 21.900 4.358 -16.695 1.00 64.75 88 THR A N 1
ATOM 708 C CA . THR A 1 88 ? 21.326 4.108 -18.027 1.00 64.75 88 THR A CA 1
ATOM 709 C C . THR A 1 88 ? 20.632 2.753 -18.120 1.00 64.75 88 THR A C 1
ATOM 711 O O . THR A 1 88 ? 19.644 2.634 -18.828 1.00 64.75 88 THR A O 1
ATOM 714 N N . ARG A 1 89 ? 21.110 1.723 -17.410 1.00 66.12 89 ARG A N 1
ATOM 715 C CA . ARG A 1 89 ? 20.562 0.359 -17.516 1.00 66.12 89 ARG A CA 1
ATOM 716 C C . ARG A 1 89 ? 19.481 0.033 -16.491 1.00 66.12 89 ARG A C 1
ATOM 718 O O . ARG A 1 89 ? 18.592 -0.750 -16.805 1.00 66.12 89 ARG A O 1
ATOM 725 N N . PHE A 1 90 ? 19.534 0.624 -15.299 1.00 61.62 90 PHE A N 1
ATOM 726 C CA . PHE A 1 90 ? 18.571 0.342 -14.227 1.00 61.62 90 PHE A CA 1
ATOM 727 C C . PHE A 1 90 ? 17.603 1.494 -13.961 1.00 61.62 90 PHE A C 1
ATOM 729 O O . PHE A 1 90 ? 16.522 1.244 -13.446 1.00 61.62 90 PHE A O 1
ATOM 736 N N . ILE A 1 91 ? 17.958 2.736 -14.311 1.00 56.94 91 ILE A N 1
ATOM 737 C CA . ILE A 1 91 ? 17.103 3.914 -14.091 1.00 56.94 91 ILE A CA 1
ATOM 738 C C . ILE A 1 91 ? 16.528 4.453 -15.410 1.00 56.94 91 ILE A C 1
ATOM 740 O O . ILE A 1 91 ? 15.328 4.690 -15.477 1.00 56.94 91 ILE A O 1
ATOM 744 N N . ALA A 1 92 ? 17.343 4.606 -16.459 1.00 44.09 92 ALA A N 1
ATOM 745 C CA . ALA A 1 92 ? 16.974 5.236 -17.732 1.00 44.09 92 ALA A CA 1
ATOM 746 C C . ALA A 1 92 ? 16.769 4.249 -18.899 1.00 44.09 92 ALA A C 1
ATOM 748 O O . ALA A 1 92 ? 16.577 4.677 -20.036 1.00 44.09 92 ALA A O 1
ATOM 749 N N . SER A 1 93 ? 16.818 2.935 -18.650 1.00 42.88 93 SER A N 1
ATOM 750 C CA . SER A 1 93 ? 16.552 1.937 -19.688 1.00 42.88 93 SER A CA 1
ATOM 751 C C . SER A 1 93 ? 15.055 1.929 -19.956 1.00 42.88 93 SER A C 1
ATOM 753 O O . SER A 1 93 ? 14.300 1.339 -19.185 1.00 42.88 93 SER A O 1
ATOM 755 N N . ASN A 1 94 ? 14.651 2.564 -21.056 1.00 40.72 94 ASN A N 1
ATOM 756 C CA . ASN A 1 94 ? 13.303 2.573 -21.639 1.00 40.72 94 ASN A CA 1
ATOM 757 C C . ASN A 1 94 ? 12.876 1.183 -22.168 1.00 40.72 94 ASN A C 1
ATOM 759 O O . ASN A 1 94 ? 12.256 1.068 -23.222 1.00 40.72 94 ASN A O 1
ATOM 763 N N . ASP A 1 95 ? 13.275 0.108 -21.484 1.00 41.69 95 ASP A N 1
ATOM 764 C CA . ASP A 1 95 ? 12.935 -1.264 -21.842 1.00 41.69 95 ASP A CA 1
ATOM 765 C C . ASP A 1 95 ? 11.628 -1.653 -21.120 1.00 41.69 95 ASP A C 1
ATOM 767 O O . ASP A 1 95 ? 11.608 -1.658 -19.881 1.00 41.69 95 ASP A O 1
ATOM 771 N N . PRO A 1 96 ? 10.542 -1.991 -21.851 1.00 41.44 96 PRO A N 1
ATOM 772 C CA . PRO A 1 96 ? 9.222 -2.366 -21.326 1.00 41.44 96 PRO A CA 1
ATOM 773 C C . PRO A 1 96 ? 9.239 -3.365 -20.158 1.00 41.44 96 PRO A C 1
ATOM 775 O O . PRO A 1 96 ? 8.325 -3.374 -19.330 1.00 41.44 96 PRO A O 1
ATOM 778 N N . LYS A 1 97 ? 10.286 -4.192 -20.049 1.00 42.75 97 LYS A N 1
ATOM 779 C CA . LYS A 1 97 ? 10.436 -5.196 -18.985 1.00 42.75 97 LYS A CA 1
ATOM 780 C C . LYS A 1 97 ? 10.993 -4.658 -17.655 1.00 42.75 97 LYS A C 1
ATOM 782 O O . LYS A 1 97 ? 10.804 -5.322 -16.640 1.00 42.75 97 LYS A O 1
ATOM 787 N N . ASN A 1 98 ? 11.608 -3.470 -17.619 1.00 44.97 98 ASN A N 1
ATOM 788 C CA . ASN A 1 98 ? 12.243 -2.890 -16.416 1.00 44.97 98 ASN A CA 1
ATOM 789 C C . ASN A 1 98 ? 11.359 -1.855 -15.677 1.00 44.97 98 ASN A C 1
ATOM 791 O O . ASN A 1 98 ? 11.690 -1.377 -14.591 1.00 44.97 98 ASN A O 1
ATOM 795 N N . TYR A 1 99 ? 10.191 -1.521 -16.231 1.00 44.66 99 TYR A N 1
ATOM 796 C CA . TYR A 1 99 ? 9.295 -0.498 -15.677 1.00 44.66 99 TYR A CA 1
ATOM 797 C C . TYR A 1 99 ? 8.611 -0.890 -14.365 1.00 44.66 99 TYR A C 1
ATOM 799 O O . TYR A 1 99 ? 8.268 -0.015 -13.565 1.00 44.66 99 TYR A O 1
ATOM 807 N N . ALA A 1 100 ? 8.429 -2.189 -14.119 1.00 44.53 100 ALA A N 1
ATOM 808 C CA . ALA A 1 100 ? 7.890 -2.668 -12.852 1.00 44.53 100 ALA A CA 1
ATOM 809 C C . ALA A 1 100 ? 8.833 -2.319 -11.690 1.00 44.53 100 ALA A C 1
ATOM 811 O O . ALA A 1 100 ? 8.357 -1.864 -10.652 1.00 44.53 100 ALA A O 1
ATOM 812 N N . ASP A 1 101 ? 10.152 -2.433 -11.887 1.00 49.78 101 ASP A N 1
ATOM 813 C CA . ASP A 1 101 ? 11.157 -2.131 -10.864 1.00 49.78 101 ASP A CA 1
ATOM 814 C C . ASP A 1 101 ? 11.290 -0.620 -10.613 1.00 49.78 101 ASP A C 1
ATOM 816 O O . ASP A 1 101 ? 11.384 -0.204 -9.456 1.00 49.78 101 ASP A O 1
ATOM 820 N N . ASN A 1 102 ? 11.172 0.226 -11.642 1.00 54.09 102 ASN A N 1
ATOM 821 C CA . ASN A 1 102 ? 11.155 1.686 -11.472 1.00 54.09 102 ASN A CA 1
ATOM 822 C C . ASN A 1 102 ? 9.886 2.187 -10.766 1.00 54.09 102 ASN A C 1
ATOM 824 O O . ASN A 1 102 ? 9.984 2.969 -9.813 1.00 54.09 102 ASN A O 1
ATOM 828 N N . ALA A 1 103 ? 8.706 1.674 -11.136 1.00 54.75 103 ALA A N 1
ATOM 829 C CA . ALA A 1 103 ? 7.471 1.934 -10.396 1.00 54.75 103 ALA A CA 1
ATOM 830 C C . ALA A 1 103 ? 7.613 1.494 -8.933 1.00 54.75 103 ALA A C 1
ATOM 832 O O . ALA A 1 103 ? 7.271 2.247 -8.023 1.00 54.75 103 ALA A O 1
ATOM 833 N N . PHE A 1 104 ? 8.175 0.307 -8.685 1.00 53.25 104 PHE A N 1
ATOM 834 C CA . PHE A 1 104 ? 8.344 -0.220 -7.333 1.00 53.25 104 PHE A CA 1
ATOM 835 C C . PHE A 1 104 ? 9.365 0.566 -6.512 1.00 53.25 104 PHE A C 1
ATOM 837 O O . PHE A 1 104 ? 9.164 0.748 -5.314 1.00 53.25 104 PHE A O 1
ATOM 844 N N . VAL A 1 105 ? 10.447 1.061 -7.118 1.00 62.00 105 VAL A N 1
ATOM 845 C CA . VAL A 1 105 ? 11.427 1.924 -6.446 1.00 62.00 105 VAL A CA 1
ATOM 846 C C . VAL A 1 105 ? 10.801 3.268 -6.096 1.00 62.00 105 VAL A C 1
ATOM 848 O O . VAL A 1 105 ? 10.988 3.726 -4.968 1.00 62.00 105 VAL A O 1
ATOM 851 N N . ILE A 1 106 ? 10.031 3.880 -6.999 1.00 61.62 106 ILE A N 1
ATOM 852 C CA . ILE A 1 106 ? 9.325 5.139 -6.722 1.00 61.62 106 ILE A CA 1
ATOM 853 C C . ILE A 1 106 ? 8.276 4.923 -5.623 1.00 61.62 106 ILE A C 1
ATOM 855 O O . ILE A 1 106 ? 8.249 5.668 -4.647 1.00 61.62 106 ILE A O 1
ATOM 859 N N . ILE A 1 107 ? 7.501 3.838 -5.698 1.00 62.06 107 ILE A N 1
ATOM 860 C CA . ILE A 1 107 ? 6.514 3.458 -4.679 1.00 62.06 107 ILE A CA 1
ATOM 861 C C . ILE A 1 107 ? 7.175 3.119 -3.341 1.00 62.06 107 ILE A C 1
ATOM 863 O O . ILE A 1 107 ? 6.667 3.476 -2.287 1.00 62.06 107 ILE A O 1
ATOM 867 N N . ARG A 1 108 ? 8.324 2.443 -3.331 1.00 61.06 108 ARG A N 1
ATOM 868 C CA . ARG A 1 108 ? 9.069 2.132 -2.102 1.00 61.06 108 ARG A CA 1
ATOM 869 C C . ARG A 1 108 ? 9.706 3.378 -1.490 1.00 61.06 108 ARG A C 1
ATOM 871 O O . ARG A 1 108 ? 9.951 3.399 -0.285 1.00 61.06 108 ARG A O 1
ATOM 878 N N . ARG A 1 109 ? 10.000 4.387 -2.312 1.00 66.75 109 ARG A N 1
ATOM 879 C CA . ARG A 1 109 ? 10.443 5.718 -1.881 1.00 66.75 109 ARG A CA 1
ATOM 880 C C . ARG A 1 109 ? 9.282 6.612 -1.450 1.00 66.75 109 ARG A C 1
ATOM 882 O O . ARG A 1 109 ? 9.553 7.680 -0.904 1.00 66.75 109 ARG A O 1
ATOM 889 N N . LEU A 1 110 ? 8.026 6.195 -1.640 1.00 72.81 110 LEU A N 1
ATOM 890 C CA . LEU A 1 110 ? 6.902 6.897 -1.040 1.00 72.81 110 LEU A CA 1
ATOM 891 C C . LEU A 1 110 ? 7.068 6.900 0.468 1.00 72.81 110 LEU A C 1
ATOM 893 O O . LEU A 1 110 ? 7.250 5.859 1.108 1.00 72.81 110 LEU A O 1
ATOM 897 N N . LYS A 1 111 ? 6.970 8.102 1.022 1.00 79.31 111 LYS A N 1
ATOM 898 C CA . LYS A 1 111 ? 6.826 8.290 2.455 1.00 79.31 111 LYS A CA 1
ATOM 899 C C . LYS A 1 111 ? 5.616 7.490 2.933 1.00 79.31 111 LYS A C 1
ATOM 901 O O . LYS A 1 111 ? 4.586 7.419 2.258 1.00 79.31 111 LYS A O 1
ATOM 906 N N . LYS A 1 112 ? 5.756 6.847 4.085 1.00 89.06 112 LYS A N 1
ATOM 907 C CA . LYS A 1 112 ? 4.676 6.065 4.687 1.00 89.06 112 LYS A CA 1
ATOM 908 C C . LYS A 1 112 ? 3.595 7.008 5.185 1.00 89.06 112 LYS A C 1
ATOM 910 O O . LYS A 1 112 ? 3.871 8.163 5.497 1.00 89.06 112 LYS A O 1
ATOM 915 N N . ARG A 1 113 ? 2.377 6.493 5.368 1.00 93.12 113 ARG A N 1
ATOM 916 C CA . ARG A 1 113 ? 1.284 7.265 5.977 1.00 93.12 113 ARG A CA 1
ATOM 917 C C . ARG A 1 113 ? 1.681 7.896 7.322 1.00 93.12 113 ARG A C 1
ATOM 919 O O . ARG A 1 113 ? 1.292 9.029 7.586 1.00 93.12 113 ARG A O 1
ATOM 926 N N . SER A 1 114 ? 2.495 7.202 8.121 1.00 90.94 114 SER A N 1
ATOM 927 C CA . SER A 1 114 ? 3.025 7.675 9.411 1.00 90.94 114 SER A CA 1
ATOM 928 C C . SER A 1 114 ? 3.908 8.922 9.331 1.00 90.94 114 SER A C 1
ATOM 930 O O . SER A 1 114 ? 4.109 9.576 10.347 1.00 90.94 114 SER A O 1
ATOM 932 N N . ASP A 1 115 ? 4.444 9.243 8.153 1.00 89.12 115 ASP A N 1
ATOM 933 C CA . ASP A 1 115 ? 5.384 10.352 7.961 1.00 89.12 115 ASP A CA 1
ATOM 934 C C . ASP A 1 115 ? 4.658 11.689 7.701 1.00 89.12 115 ASP A C 1
ATOM 936 O O . ASP A 1 115 ? 5.302 12.714 7.475 1.00 89.12 115 ASP A O 1
ATOM 940 N N . PHE A 1 116 ? 3.320 11.682 7.706 1.00 92.50 116 PHE A N 1
ATOM 941 C CA . PHE A 1 116 ? 2.460 12.839 7.452 1.00 92.50 116 PHE A CA 1
ATOM 942 C C . PHE A 1 116 ? 1.519 13.085 8.631 1.00 92.50 116 PHE A C 1
ATOM 944 O O . PHE A 1 116 ? 1.057 12.140 9.276 1.00 92.50 116 PHE A O 1
ATOM 951 N N . SER A 1 117 ? 1.171 14.349 8.886 1.00 92.56 117 SER A N 1
ATOM 952 C CA . SER A 1 117 ? 0.274 14.685 9.997 1.00 92.56 117 SER A CA 1
ATOM 953 C C . SER A 1 117 ? -1.182 14.308 9.712 1.00 92.56 117 SER A C 1
ATOM 955 O O . SER A 1 117 ? -1.893 13.914 10.633 1.00 92.56 117 SER A O 1
ATOM 957 N N . THR A 1 118 ? -1.613 14.351 8.447 1.00 93.94 118 THR A N 1
ATOM 958 C CA . THR A 1 118 ? -2.986 14.020 8.027 1.00 93.94 118 THR A CA 1
ATOM 959 C C . THR A 1 118 ? -3.014 12.992 6.897 1.00 93.94 118 THR A C 1
ATOM 961 O O . THR A 1 118 ? -2.049 12.851 6.136 1.00 93.94 118 THR A O 1
ATOM 964 N N . VAL A 1 119 ? -4.129 12.263 6.775 1.00 94.94 119 VAL A N 1
ATOM 965 C CA . VAL A 1 119 ? -4.366 11.326 5.666 1.00 94.94 119 VAL A CA 1
ATOM 966 C C . VAL A 1 119 ? -4.370 12.099 4.349 1.00 94.94 119 VAL A C 1
ATOM 968 O O . VAL A 1 119 ? -3.753 11.657 3.389 1.00 94.94 119 VAL A O 1
ATOM 971 N N . SER A 1 120 ? -4.963 13.290 4.312 1.00 95.06 120 SER A N 1
ATOM 972 C CA . SER A 1 120 ? -5.042 14.148 3.133 1.00 95.06 120 SER A CA 1
ATOM 973 C C . SER A 1 120 ? -3.671 14.561 2.602 1.00 95.06 120 SER A C 1
ATOM 975 O O . SER A 1 120 ? -3.418 14.460 1.399 1.00 95.06 120 SER A O 1
ATOM 977 N N . GLN A 1 121 ? -2.733 14.941 3.478 1.00 93.38 121 GLN A N 1
ATOM 978 C CA . GLN A 1 121 ? -1.354 15.225 3.064 1.00 93.38 121 GLN A CA 1
ATOM 979 C C . GLN A 1 121 ? -0.689 14.000 2.432 1.00 93.38 121 GLN A C 1
ATOM 981 O O . GLN A 1 121 ? -0.075 14.108 1.367 1.00 93.38 121 GLN A O 1
ATOM 986 N N . TYR A 1 122 ? -0.847 12.835 3.064 1.00 95.69 122 TYR A N 1
ATOM 987 C CA . TYR A 1 122 ? -0.330 11.578 2.538 1.00 95.69 122 TYR A CA 1
ATOM 988 C C . TYR A 1 122 ? -0.943 11.240 1.170 1.00 95.69 122 TYR A C 1
ATOM 990 O O . TYR A 1 122 ? -0.208 10.980 0.220 1.00 95.69 122 TYR A O 1
ATOM 998 N N . VAL A 1 123 ? -2.272 11.291 1.039 1.00 96.00 123 VAL A N 1
ATOM 999 C CA . VAL A 1 123 ? -2.997 10.970 -0.202 1.00 96.00 123 VAL A CA 1
ATOM 1000 C C . VAL A 1 123 ? -2.582 11.908 -1.334 1.00 96.00 123 VAL A C 1
ATOM 1002 O O . VAL A 1 123 ? -2.346 11.452 -2.450 1.00 96.00 123 VAL A O 1
ATOM 1005 N N . ASN A 1 124 ? -2.440 13.208 -1.068 1.00 94.38 124 ASN A N 1
ATOM 1006 C CA . ASN A 1 124 ? -1.994 14.166 -2.079 1.00 94.38 124 ASN A CA 1
ATOM 1007 C C . ASN A 1 124 ? -0.556 13.895 -2.536 1.00 94.38 124 ASN A C 1
ATOM 1009 O O . ASN A 1 124 ? -0.284 13.921 -3.737 1.00 94.38 124 ASN A O 1
ATOM 1013 N N . ASN A 1 125 ? 0.350 13.566 -1.612 1.00 91.75 125 ASN A N 1
ATOM 1014 C CA . ASN A 1 125 ? 1.705 13.154 -1.974 1.00 91.75 125 ASN A CA 1
ATOM 1015 C C . ASN A 1 125 ? 1.709 11.841 -2.776 1.00 91.75 125 ASN A C 1
ATOM 1017 O O . ASN A 1 125 ? 2.411 11.732 -3.781 1.00 91.75 125 ASN A O 1
ATOM 1021 N N . PHE A 1 126 ? 0.876 10.876 -2.383 1.00 93.19 126 PHE A N 1
ATOM 1022 C CA . PHE A 1 126 ? 0.710 9.609 -3.089 1.00 93.19 126 PHE A CA 1
ATOM 1023 C C . PHE A 1 126 ? 0.202 9.817 -4.521 1.00 93.19 126 PHE A C 1
ATOM 1025 O O . PHE A 1 126 ? 0.753 9.232 -5.451 1.00 93.19 126 PHE A O 1
ATOM 1032 N N . LYS A 1 127 ? -0.792 10.695 -4.723 1.00 94.25 127 LYS A N 1
ATOM 1033 C CA . LYS A 1 127 ? -1.287 11.081 -6.056 1.00 94.25 127 LYS A CA 1
ATOM 1034 C C . LYS A 1 127 ? -0.172 11.654 -6.925 1.00 94.25 127 LYS A C 1
ATOM 1036 O O . LYS A 1 127 ? -0.012 11.207 -8.052 1.00 94.25 127 LYS A O 1
ATOM 1041 N N . GLN A 1 128 ? 0.606 12.604 -6.401 1.00 87.88 128 GLN A N 1
ATOM 1042 C CA . GLN A 1 128 ? 1.714 13.212 -7.147 1.0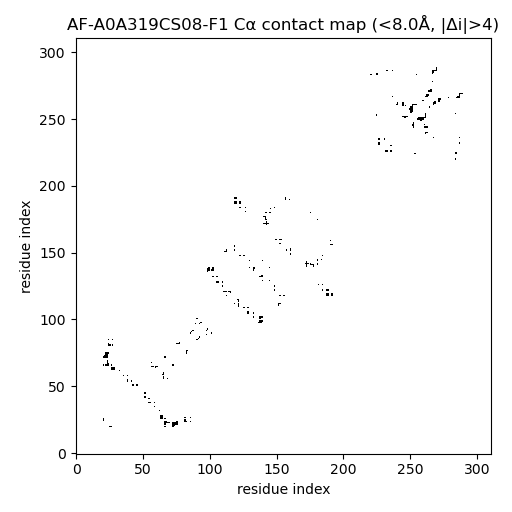0 87.88 128 GLN A CA 1
ATOM 1043 C C . GLN A 1 128 ? 2.749 12.169 -7.571 1.00 87.88 128 GLN A C 1
ATOM 1045 O O . GLN A 1 128 ? 3.184 12.162 -8.718 1.00 87.88 128 GLN A O 1
ATOM 1050 N N . ALA A 1 129 ? 3.106 11.251 -6.674 1.00 85.19 129 ALA A N 1
ATOM 1051 C CA . ALA A 1 129 ? 4.030 10.176 -7.003 1.00 85.19 129 ALA A CA 1
ATOM 1052 C C . ALA A 1 129 ? 3.449 9.199 -8.028 1.00 85.19 129 ALA A C 1
ATOM 1054 O O . ALA A 1 129 ? 4.162 8.783 -8.932 1.00 85.19 129 ALA A O 1
ATOM 1055 N N . TYR A 1 130 ? 2.165 8.852 -7.924 1.00 89.31 130 TYR A N 1
ATOM 1056 C CA . TYR A 1 130 ? 1.489 8.025 -8.919 1.00 89.31 130 TYR A CA 1
ATOM 1057 C C . TYR A 1 130 ? 1.501 8.701 -10.301 1.00 89.31 130 TYR A C 1
ATOM 1059 O O . TYR A 1 130 ? 1.873 8.072 -11.288 1.00 89.31 130 TYR A O 1
ATOM 1067 N N . THR A 1 131 ? 1.181 9.997 -10.373 1.00 87.56 131 THR A N 1
ATOM 1068 C CA . THR A 1 131 ? 1.268 10.783 -11.614 1.00 87.56 131 THR A CA 1
ATOM 1069 C C . THR A 1 131 ? 2.695 10.829 -12.155 1.00 87.56 131 THR A C 1
ATOM 1071 O O . THR A 1 131 ? 2.888 10.668 -13.354 1.00 87.56 131 THR A O 1
ATOM 1074 N N . LEU A 1 132 ? 3.704 10.971 -11.292 1.00 76.88 132 LEU A N 1
ATOM 1075 C CA . LEU A 1 132 ? 5.106 10.927 -11.703 1.00 76.88 132 LEU A CA 1
ATOM 1076 C C . LEU A 1 132 ? 5.480 9.559 -12.292 1.00 76.88 132 LEU A C 1
ATOM 1078 O O . LEU A 1 132 ? 6.111 9.501 -13.340 1.00 76.88 132 LEU A O 1
ATOM 1082 N N . VAL A 1 133 ? 5.055 8.458 -11.663 1.00 79.00 133 VAL A N 1
ATOM 1083 C CA . VAL A 1 133 ? 5.246 7.097 -12.197 1.00 79.00 133 VAL A CA 1
ATOM 1084 C C . VAL A 1 133 ? 4.639 6.987 -13.599 1.00 79.00 133 VAL A C 1
ATOM 1086 O O . VAL A 1 133 ? 5.276 6.431 -14.486 1.00 79.00 133 VAL A O 1
ATOM 1089 N N . LYS A 1 134 ? 3.458 7.573 -13.832 1.00 82.94 134 LYS A N 1
ATOM 1090 C CA . LYS A 1 134 ? 2.826 7.614 -15.160 1.00 82.94 134 LYS A CA 1
ATOM 1091 C C . LYS A 1 134 ? 3.582 8.468 -16.172 1.00 82.94 134 LYS A C 1
ATOM 1093 O O . LYS A 1 134 ? 3.752 8.041 -17.304 1.00 82.94 134 LYS A O 1
ATOM 1098 N N . GLN A 1 135 ? 4.052 9.647 -15.775 1.00 75.94 135 GLN A N 1
ATOM 1099 C CA . GLN A 1 135 ? 4.845 10.526 -16.643 1.00 75.94 135 GLN A CA 1
ATOM 1100 C C . GLN A 1 135 ? 6.179 9.897 -17.051 1.00 75.94 135 GLN A C 1
ATOM 1102 O O . GLN A 1 135 ? 6.678 10.161 -18.138 1.00 75.94 135 GLN A O 1
ATOM 1107 N N . LEU A 1 136 ? 6.736 9.048 -16.188 1.00 70.62 136 LEU A N 1
ATOM 1108 C CA . LEU A 1 136 ? 7.930 8.249 -16.459 1.00 70.62 136 LEU A CA 1
ATOM 1109 C C . LEU A 1 136 ? 7.619 6.953 -17.227 1.00 70.62 136 LEU A C 1
ATOM 1111 O O . LEU A 1 136 ? 8.466 6.063 -17.278 1.00 70.62 136 LEU A O 1
ATOM 1115 N N . ASP A 1 137 ? 6.399 6.821 -17.754 1.00 71.50 137 ASP A N 1
ATOM 1116 C CA . ASP A 1 137 ? 5.889 5.660 -18.491 1.00 71.50 137 ASP A CA 1
ATOM 1117 C C . ASP A 1 137 ? 6.038 4.326 -17.734 1.00 71.50 137 ASP A C 1
ATOM 1119 O O . ASP A 1 137 ? 6.111 3.237 -18.298 1.00 71.50 137 ASP A O 1
ATOM 1123 N N . CYS A 1 138 ? 6.089 4.392 -16.401 1.00 71.94 138 CYS A N 1
ATOM 1124 C CA . CYS A 1 138 ? 6.229 3.216 -15.563 1.00 71.94 138 CYS A CA 1
ATOM 1125 C C . CYS A 1 138 ? 4.889 2.495 -15.397 1.00 71.94 138 CYS A C 1
ATOM 1127 O O . CYS A 1 138 ? 3.847 3.088 -15.097 1.00 71.94 138 CYS A O 1
ATOM 1129 N N . LEU A 1 139 ? 4.931 1.168 -15.536 1.00 78.06 139 LEU A N 1
ATOM 1130 C CA . LEU A 1 139 ? 3.752 0.315 -15.511 1.00 78.06 139 LEU A CA 1
ATOM 1131 C C . LEU A 1 139 ? 3.244 0.104 -14.077 1.00 78.06 139 LEU A C 1
ATOM 1133 O O . LEU A 1 139 ? 3.464 -0.929 -13.448 1.00 78.06 139 LEU A O 1
ATOM 1137 N N . LEU A 1 140 ? 2.528 1.098 -13.560 1.00 84.31 140 LEU A N 1
ATOM 1138 C CA . LEU A 1 140 ? 1.713 0.981 -12.357 1.00 84.31 140 LEU A CA 1
ATOM 1139 C C . LEU A 1 140 ? 0.240 1.031 -12.747 1.00 84.31 140 LEU A C 1
ATOM 1141 O O . LEU A 1 140 ? -0.297 2.088 -13.086 1.00 84.31 140 LEU A O 1
ATOM 1145 N N . ILE A 1 141 ? -0.421 -0.126 -12.735 1.00 89.19 141 ILE A N 1
ATOM 1146 C CA . ILE A 1 141 ? -1.857 -0.174 -13.016 1.00 89.19 141 ILE A CA 1
ATOM 1147 C C . ILE A 1 141 ? -2.659 0.434 -11.847 1.00 89.19 141 ILE A C 1
ATOM 1149 O O . ILE A 1 141 ? -2.268 0.258 -10.684 1.00 89.19 141 ILE A O 1
ATOM 1153 N N . PRO A 1 142 ? -3.792 1.105 -12.128 1.00 93.62 142 PRO A N 1
ATOM 1154 C CA . PRO A 1 142 ? -4.621 1.770 -11.118 1.00 93.62 142 PRO A CA 1
ATOM 1155 C C . PRO A 1 142 ? -4.994 0.883 -9.924 1.00 93.62 142 PRO A C 1
ATOM 1157 O O . PRO A 1 142 ? -4.922 1.316 -8.775 1.00 93.62 142 PRO A O 1
ATOM 1160 N N . TYR A 1 143 ? -5.307 -0.391 -10.180 1.00 92.31 143 TYR A N 1
ATOM 1161 C CA . TYR A 1 143 ? -5.651 -1.363 -9.141 1.00 92.31 143 TYR A CA 1
ATOM 1162 C C . TYR A 1 143 ? -4.538 -1.548 -8.098 1.00 92.31 143 TYR A C 1
ATOM 1164 O O . TYR A 1 143 ? -4.804 -1.528 -6.897 1.00 92.31 143 TYR A O 1
ATOM 1172 N N . TYR A 1 144 ? -3.273 -1.665 -8.523 1.00 89.00 144 TYR A N 1
ATOM 1173 C CA . TYR A 1 144 ? -2.158 -1.760 -7.575 1.00 89.00 144 TYR A CA 1
ATOM 1174 C C . TYR A 1 144 ? -1.954 -0.456 -6.805 1.00 89.00 144 TYR A C 1
ATOM 1176 O O . TYR A 1 144 ? -1.692 -0.503 -5.602 1.00 89.00 144 TYR A O 1
ATOM 1184 N N . GLY A 1 145 ? -2.115 0.694 -7.468 1.00 91.62 145 GLY A N 1
ATOM 1185 C CA . GLY A 1 145 ? -2.107 2.001 -6.807 1.00 91.62 145 GLY A CA 1
ATOM 1186 C C . GLY A 1 145 ? -3.143 2.074 -5.683 1.00 91.62 145 GLY A C 1
ATOM 1187 O O . GLY A 1 145 ? -2.812 2.469 -4.564 1.00 91.62 145 GLY A O 1
ATOM 1188 N N . LEU A 1 146 ? -4.365 1.600 -5.944 1.00 94.75 146 LEU A N 1
ATOM 1189 C CA . LEU A 1 146 ? -5.436 1.533 -4.953 1.00 94.75 146 LEU A CA 1
ATOM 1190 C C . LEU A 1 146 ? -5.092 0.597 -3.788 1.00 94.75 146 LEU A C 1
ATOM 1192 O O . LEU A 1 146 ? -5.219 0.996 -2.635 1.00 94.75 146 LEU A O 1
ATOM 1196 N N . LEU A 1 147 ? -4.607 -0.621 -4.046 1.00 91.69 147 LEU A N 1
ATOM 1197 C CA . LEU A 1 147 ? -4.229 -1.549 -2.970 1.00 91.69 147 LEU A CA 1
ATOM 1198 C C . LEU A 1 147 ? -3.127 -0.983 -2.061 1.00 91.69 147 LEU A C 1
ATOM 1200 O O . LEU A 1 147 ? -3.164 -1.159 -0.841 1.00 91.69 147 LEU A O 1
ATOM 1204 N N . LEU A 1 148 ? -2.144 -0.293 -2.645 1.00 91.50 148 LEU A N 1
ATOM 1205 C CA . LEU A 1 148 ? -1.074 0.367 -1.898 1.00 91.50 148 LEU A CA 1
ATOM 1206 C C . LEU A 1 148 ? -1.613 1.503 -1.027 1.00 91.50 148 LEU A C 1
ATOM 1208 O O . LEU A 1 148 ? -1.242 1.588 0.146 1.00 91.50 148 LEU A O 1
ATOM 1212 N N . LEU A 1 149 ? -2.513 2.320 -1.578 1.00 94.50 149 LEU A N 1
ATOM 1213 C CA . LEU A 1 149 ? -3.206 3.373 -0.847 1.00 94.50 149 LEU A CA 1
ATOM 1214 C C . LEU A 1 149 ? -3.987 2.791 0.340 1.00 94.50 149 LEU A C 1
ATOM 1216 O O . LEU A 1 149 ? -3.746 3.184 1.482 1.00 94.50 149 LEU A O 1
ATOM 1220 N N . LEU A 1 150 ? -4.866 1.812 0.085 1.00 94.44 150 LEU A N 1
ATOM 1221 C CA . LEU A 1 150 ? -5.708 1.165 1.098 1.00 94.44 150 LEU A CA 1
ATOM 1222 C C . LEU A 1 150 ? -4.868 0.580 2.231 1.00 94.44 150 LEU A C 1
ATOM 1224 O O . LEU A 1 150 ? -5.161 0.808 3.403 1.00 94.44 150 LEU A O 1
ATOM 1228 N N . LYS A 1 151 ? -3.773 -0.109 1.896 1.00 92.25 151 LYS A N 1
ATOM 1229 C CA . LYS A 1 151 ? -2.848 -0.675 2.883 1.00 92.25 151 LYS A CA 1
ATOM 1230 C C . LYS A 1 151 ? -2.265 0.386 3.819 1.00 92.25 151 LYS A C 1
ATOM 1232 O O . LYS A 1 151 ? -2.090 0.106 5.002 1.00 92.25 151 LYS A O 1
ATOM 1237 N N . GLN A 1 152 ? -1.936 1.565 3.299 1.00 93.25 152 GLN A N 1
ATOM 1238 C CA . GLN A 1 152 ? -1.292 2.632 4.066 1.00 93.25 152 GLN A CA 1
ATOM 1239 C C . GLN A 1 152 ? -2.288 3.411 4.928 1.00 93.25 152 GLN A C 1
ATOM 1241 O O . GLN A 1 152 ? -1.945 3.771 6.048 1.00 93.25 152 GLN A O 1
ATOM 1246 N N . VAL A 1 153 ? -3.524 3.613 4.460 1.00 95.50 153 VAL A N 1
ATOM 1247 C CA . VAL A 1 153 ? -4.562 4.355 5.207 1.00 95.50 153 VAL A CA 1
ATOM 1248 C C . VAL A 1 153 ? -5.435 3.470 6.105 1.00 95.50 153 VAL A C 1
ATOM 1250 O O . VAL A 1 153 ? -6.278 3.976 6.843 1.00 95.50 153 VAL A O 1
ATOM 1253 N N . LYS A 1 154 ? -5.237 2.145 6.087 1.00 93.62 154 LYS A N 1
ATOM 1254 C CA . LYS A 1 154 ? -6.028 1.169 6.859 1.00 93.62 154 LYS A CA 1
ATOM 1255 C C . LYS A 1 154 ? -6.073 1.452 8.360 1.00 93.62 154 LYS A C 1
ATOM 1257 O O . LYS A 1 154 ? -7.094 1.192 8.991 1.00 93.62 154 LYS A O 1
ATOM 1262 N N . SER A 1 155 ? -4.987 1.964 8.940 1.00 90.94 155 SER A N 1
ATOM 1263 C CA . SER A 1 155 ? -4.942 2.321 10.364 1.00 90.94 155 SER A CA 1
ATOM 1264 C C . SER A 1 155 ? -5.836 3.509 10.708 1.00 90.94 155 SER A C 1
ATOM 1266 O O . SER A 1 155 ? -6.411 3.530 11.792 1.00 90.94 155 SER A O 1
ATOM 1268 N N . ASP A 1 156 ? -5.960 4.476 9.797 1.00 93.62 156 ASP A N 1
ATOM 1269 C CA . ASP A 1 156 ? -6.765 5.683 9.996 1.00 93.62 156 ASP A CA 1
ATOM 1270 C C . ASP A 1 156 ? -8.242 5.443 9.641 1.00 93.62 156 ASP A C 1
ATOM 1272 O O . ASP A 1 156 ? -9.140 5.946 10.312 1.00 93.62 156 ASP A O 1
ATOM 1276 N N . LEU A 1 157 ? -8.504 4.652 8.592 1.00 93.19 157 LEU A N 1
ATOM 1277 C CA . LEU A 1 157 ? -9.820 4.511 7.957 1.00 93.19 157 LEU A CA 1
ATOM 1278 C C . LEU A 1 157 ? -10.250 3.041 7.811 1.00 93.19 157 LEU A C 1
ATOM 1280 O O . LEU A 1 157 ? -10.717 2.614 6.752 1.00 93.19 157 LEU A O 1
ATOM 1284 N N . LEU A 1 158 ? -10.117 2.253 8.882 1.00 92.56 158 LEU A N 1
ATOM 1285 C CA . LEU A 1 158 ? -10.324 0.798 8.865 1.00 92.56 158 LEU A CA 1
ATOM 1286 C C . LEU A 1 158 ? -11.652 0.372 8.213 1.00 92.56 158 LEU A C 1
ATOM 1288 O O . LEU A 1 158 ? -11.648 -0.425 7.277 1.00 92.56 158 LEU A O 1
ATOM 1292 N N . THR A 1 159 ? -12.781 0.923 8.665 1.00 91.62 159 THR A N 1
ATOM 1293 C CA . THR A 1 159 ? -14.113 0.543 8.160 1.00 91.62 159 THR A CA 1
ATOM 1294 C C . THR A 1 159 ? -14.284 0.882 6.682 1.00 91.62 159 THR A C 1
ATOM 1296 O O . THR A 1 159 ? -14.851 0.099 5.921 1.00 91.62 159 THR A O 1
ATOM 1299 N N . TRP A 1 160 ? -13.770 2.039 6.259 1.00 94.50 160 TRP A N 1
ATOM 1300 C CA . TRP A 1 160 ? -13.849 2.458 4.865 1.00 94.50 160 TRP A CA 1
ATOM 1301 C C . TRP A 1 160 ? -12.979 1.571 3.974 1.00 94.50 160 TRP A C 1
ATOM 1303 O O . TRP A 1 160 ? -13.480 1.068 2.974 1.00 94.50 160 TRP A O 1
ATOM 1313 N N . THR A 1 161 ? -11.731 1.294 4.369 1.00 94.44 161 THR A N 1
ATOM 1314 C CA . THR A 1 161 ? -10.850 0.413 3.582 1.00 94.44 161 THR A CA 1
ATOM 1315 C C . THR A 1 161 ? -11.438 -0.986 3.406 1.00 94.44 161 THR A C 1
ATOM 1317 O O . THR A 1 161 ? -11.449 -1.490 2.290 1.00 94.44 161 THR A O 1
ATOM 1320 N N . ALA A 1 162 ? -12.021 -1.572 4.458 1.00 90.69 162 ALA A N 1
ATOM 1321 C CA . ALA A 1 162 ? -12.699 -2.866 4.366 1.00 90.69 162 ALA A CA 1
ATOM 1322 C C . ALA A 1 162 ? -13.920 -2.831 3.428 1.00 90.69 162 ALA A C 1
ATOM 1324 O O . ALA A 1 162 ? -14.169 -3.788 2.701 1.00 90.69 162 ALA A O 1
ATOM 1325 N N . THR A 1 163 ? -14.668 -1.723 3.428 1.00 94.12 163 THR A N 1
ATOM 1326 C CA . THR A 1 163 ? -15.821 -1.543 2.531 1.00 94.12 163 THR A CA 1
ATOM 1327 C C . THR A 1 163 ? -15.371 -1.468 1.075 1.00 94.12 163 THR A C 1
ATOM 1329 O O . THR A 1 163 ? -15.955 -2.133 0.228 1.00 94.12 163 THR A O 1
ATOM 1332 N N . VAL A 1 164 ? -14.309 -0.709 0.788 1.00 94.69 164 VAL A N 1
ATOM 1333 C CA . VAL A 1 164 ? -13.745 -0.618 -0.565 1.00 94.69 164 VAL A CA 1
ATOM 1334 C C . VAL A 1 164 ? -13.218 -1.975 -1.025 1.00 94.69 164 VAL A C 1
ATOM 1336 O O . VAL A 1 164 ? -13.563 -2.402 -2.119 1.00 94.69 164 VAL A O 1
ATOM 1339 N N . GLU A 1 165 ? -12.447 -2.683 -0.192 1.00 92.25 165 GLU A N 1
ATOM 1340 C CA . GLU A 1 165 ? -11.936 -4.026 -0.514 1.00 92.25 165 GLU A CA 1
ATOM 1341 C C . GLU A 1 165 ? -13.070 -5.010 -0.857 1.00 92.25 165 GLU A C 1
ATOM 1343 O O . GLU A 1 165 ? -12.918 -5.804 -1.781 1.00 92.25 165 GLU A O 1
ATOM 1348 N N . LEU A 1 166 ? -14.208 -4.935 -0.156 1.00 91.75 166 LEU A N 1
ATOM 1349 C CA . LEU A 1 166 ? -15.380 -5.783 -0.407 1.00 91.75 166 LEU A CA 1
ATOM 1350 C C . LEU A 1 166 ? -16.147 -5.398 -1.683 1.00 91.75 166 LEU A C 1
ATOM 1352 O O . LEU A 1 166 ? -16.749 -6.260 -2.317 1.00 91.75 166 LEU A O 1
ATOM 1356 N N . GLN A 1 167 ? -16.166 -4.111 -2.031 1.00 93.00 167 GLN A N 1
ATOM 1357 C CA . GLN A 1 167 ? -16.897 -3.584 -3.188 1.00 93.00 167 GLN A CA 1
ATOM 1358 C C . GLN A 1 167 ? -16.114 -3.681 -4.500 1.00 93.00 167 GLN A C 1
ATOM 1360 O O . GLN A 1 167 ? -16.697 -3.484 -5.565 1.00 93.00 167 GLN A O 1
ATOM 1365 N N . LEU A 1 168 ? -14.809 -3.962 -4.445 1.00 92.00 168 LEU A N 1
ATOM 1366 C CA . LEU A 1 168 ? -14.009 -4.134 -5.650 1.00 92.00 168 LEU A CA 1
ATOM 1367 C C . LEU A 1 168 ? -14.465 -5.383 -6.418 1.00 92.00 168 LEU A C 1
ATOM 1369 O O . LEU A 1 168 ? -14.533 -6.468 -5.836 1.00 92.00 168 LEU A O 1
ATOM 1373 N N . PRO A 1 169 ? -14.748 -5.267 -7.727 1.00 89.81 169 PRO A N 1
ATOM 1374 C CA . PRO A 1 169 ? -15.133 -6.419 -8.524 1.00 89.81 169 PRO A CA 1
ATOM 1375 C C . PRO A 1 169 ? -13.966 -7.407 -8.663 1.00 89.81 169 PRO A C 1
ATOM 1377 O O . PRO A 1 169 ? -12.791 -7.036 -8.611 1.00 89.81 169 PRO A O 1
ATOM 1380 N N . ASN A 1 170 ? -14.280 -8.686 -8.885 1.00 86.31 170 ASN A N 1
ATOM 1381 C CA . ASN A 1 170 ? -13.268 -9.746 -9.010 1.00 86.31 170 ASN A CA 1
ATOM 1382 C C . ASN A 1 170 ? -12.281 -9.508 -10.167 1.00 86.31 170 ASN A C 1
ATOM 1384 O O . ASN A 1 170 ? -11.154 -10.002 -10.139 1.00 86.31 170 ASN A O 1
ATOM 1388 N N . ASP A 1 171 ? -12.692 -8.753 -11.184 1.00 89.88 171 ASP A N 1
ATOM 1389 C CA . ASP A 1 171 ? -11.884 -8.386 -12.342 1.00 89.88 171 ASP A CA 1
ATOM 1390 C C . ASP A 1 171 ? -11.274 -6.975 -12.245 1.00 89.88 171 ASP A C 1
ATOM 1392 O O . ASP A 1 171 ? -10.659 -6.525 -13.214 1.00 89.88 171 ASP A O 1
ATOM 1396 N N . ALA A 1 172 ? -11.351 -6.314 -11.079 1.00 87.88 172 ALA A N 1
ATOM 1397 C CA . ALA A 1 172 ? -10.864 -4.946 -10.852 1.00 87.88 172 ALA A CA 1
ATOM 1398 C C . ALA A 1 172 ? -9.415 -4.728 -11.306 1.00 87.88 172 ALA A C 1
ATOM 1400 O O . ALA A 1 172 ? -9.061 -3.649 -11.769 1.00 87.88 172 ALA A O 1
ATOM 1401 N N . ALA A 1 173 ? -8.565 -5.755 -11.226 1.00 86.06 173 ALA A N 1
ATOM 1402 C CA . ALA A 1 173 ? -7.189 -5.681 -11.713 1.00 86.06 173 ALA A CA 1
ATOM 1403 C C . ALA A 1 173 ? -7.077 -5.339 -13.213 1.00 86.06 173 ALA A C 1
ATOM 1405 O O . ALA A 1 173 ? -6.049 -4.819 -13.640 1.00 86.06 173 ALA A O 1
ATOM 1406 N N . LYS A 1 174 ? -8.112 -5.640 -14.00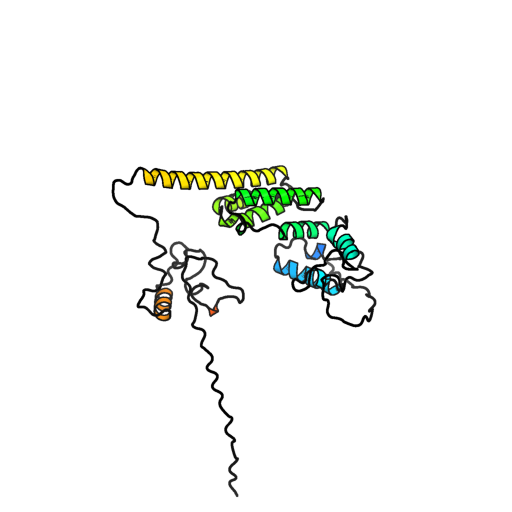5 1.00 89.00 174 LYS A N 1
ATOM 1407 C CA . LYS A 1 174 ? -8.185 -5.380 -15.449 1.00 89.00 174 LYS A CA 1
ATOM 1408 C C . LYS A 1 174 ? -9.117 -4.221 -15.791 1.00 89.00 174 LYS A C 1
ATOM 1410 O O . LYS A 1 174 ? -8.879 -3.541 -16.782 1.00 89.00 174 LYS A O 1
ATOM 1415 N N . THR A 1 175 ? -10.184 -4.039 -15.016 1.00 92.06 175 THR A N 1
ATOM 1416 C CA . THR A 1 175 ? -11.273 -3.109 -15.342 1.00 92.06 175 THR A CA 1
ATOM 1417 C C . THR A 1 175 ? -11.133 -1.743 -14.680 1.00 92.06 175 THR A C 1
ATOM 1419 O O . THR A 1 175 ? -11.672 -0.777 -15.217 1.00 92.06 175 THR A O 1
ATOM 1422 N N . LEU A 1 176 ? -10.386 -1.637 -13.572 1.00 92.94 176 LEU A N 1
ATOM 1423 C CA . LEU A 1 176 ? -10.278 -0.397 -12.804 1.00 92.94 176 LEU A CA 1
ATOM 1424 C C . LEU A 1 176 ? -9.499 0.670 -13.577 1.00 92.94 176 LEU A C 1
ATOM 1426 O O . LEU A 1 176 ? -8.310 0.519 -13.880 1.00 92.94 176 LEU A O 1
ATOM 1430 N N . LYS A 1 177 ? -10.189 1.767 -13.879 1.00 96.38 177 LYS A N 1
ATOM 1431 C CA . LYS A 1 177 ? -9.666 2.897 -14.641 1.00 96.38 177 LYS A CA 1
ATOM 1432 C C . LYS A 1 177 ? -8.881 3.842 -13.748 1.00 96.38 177 LYS A C 1
ATOM 1434 O O . LYS A 1 177 ? -9.063 3.931 -12.536 1.00 96.38 177 LYS A O 1
ATOM 1439 N N . GLU A 1 178 ? -8.016 4.620 -14.378 1.00 94.38 178 GLU A N 1
ATOM 1440 C CA . GLU A 1 178 ? -7.217 5.618 -13.675 1.00 94.38 178 GLU A CA 1
ATOM 1441 C C . GLU A 1 178 ? -8.070 6.723 -13.033 1.00 94.38 178 GLU A C 1
ATOM 1443 O O . GLU A 1 178 ? -7.786 7.137 -11.911 1.00 94.38 178 GLU A O 1
ATOM 1448 N N . SER A 1 179 ? -9.155 7.145 -13.689 1.00 96.12 179 SER A N 1
ATOM 1449 C CA . SER A 1 179 ? -10.112 8.098 -13.114 1.00 96.12 179 SER A CA 1
ATOM 1450 C C . SER A 1 179 ? -10.719 7.578 -11.809 1.00 96.12 179 SER A C 1
ATOM 1452 O O . SER A 1 179 ? -10.727 8.295 -10.813 1.00 96.12 179 SER A O 1
ATOM 1454 N N . GLU A 1 180 ? -11.119 6.304 -11.779 1.00 96.50 180 GLU A N 1
ATOM 1455 C CA . GLU A 1 180 ? -11.703 5.668 -10.593 1.00 96.50 180 GLU A CA 1
ATOM 1456 C C . GLU A 1 180 ? -10.691 5.604 -9.446 1.00 96.50 180 GLU A C 1
ATOM 1458 O O . GLU A 1 180 ? -11.033 5.860 -8.293 1.00 96.50 180 GLU A O 1
ATOM 1463 N N . PHE A 1 181 ? -9.415 5.332 -9.742 1.00 96.25 181 PHE A N 1
ATOM 1464 C CA . PHE A 1 181 ? -8.351 5.426 -8.739 1.00 96.25 181 PHE A CA 1
ATOM 1465 C C . PHE A 1 181 ? -8.259 6.835 -8.128 1.00 96.25 181 PHE A C 1
ATOM 1467 O O . PHE A 1 181 ? -8.176 6.973 -6.903 1.00 96.25 181 PHE A O 1
ATOM 1474 N N . PHE A 1 182 ? -8.310 7.892 -8.942 1.00 96.94 182 PHE A N 1
ATOM 1475 C CA . PHE A 1 182 ? -8.302 9.261 -8.422 1.00 96.94 182 PHE A CA 1
ATOM 1476 C C . PHE A 1 182 ? -9.571 9.608 -7.632 1.00 96.94 182 PHE A C 1
ATOM 1478 O O . PHE A 1 182 ? -9.473 10.343 -6.641 1.00 96.94 182 PHE A O 1
ATOM 1485 N N . ASP A 1 183 ? -10.716 9.029 -7.988 1.00 97.38 183 ASP A N 1
ATOM 1486 C CA . ASP A 1 183 ? -11.950 9.138 -7.209 1.00 97.38 183 ASP A CA 1
ATOM 1487 C C . ASP A 1 183 ? -11.809 8.459 -5.843 1.00 97.38 183 ASP A C 1
ATOM 1489 O O . ASP A 1 183 ? -12.213 9.027 -4.828 1.00 97.38 183 ASP A O 1
ATOM 1493 N N . TYR A 1 184 ? -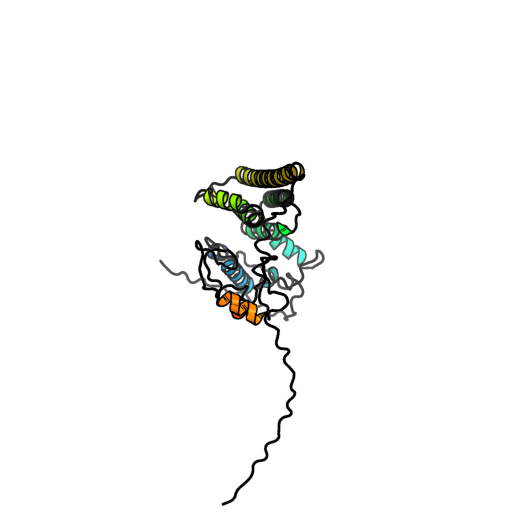11.158 7.294 -5.760 1.00 97.44 184 TYR A N 1
ATOM 1494 C CA . TYR A 1 184 ? -10.833 6.669 -4.474 1.00 97.44 184 TYR A CA 1
ATOM 1495 C C . TYR A 1 184 ? -9.909 7.544 -3.622 1.00 97.44 184 TYR A C 1
ATOM 1497 O O . TYR A 1 184 ? -10.146 7.686 -2.418 1.00 97.44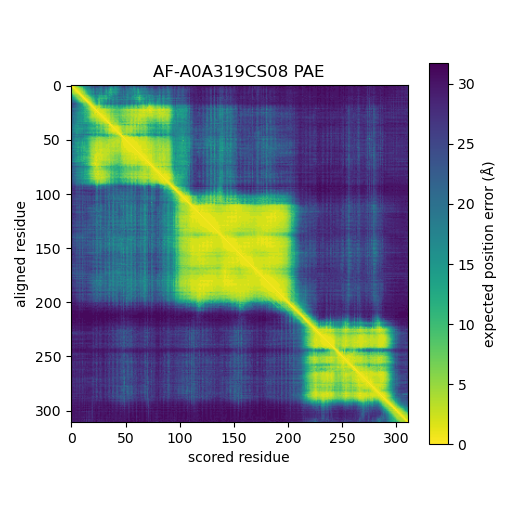 184 TYR A O 1
ATOM 1505 N N . CYS A 1 185 ? -8.899 8.182 -4.218 1.00 96.88 185 CYS A N 1
ATOM 1506 C CA . CYS A 1 185 ? -8.060 9.146 -3.507 1.00 96.88 185 CYS A CA 1
ATOM 1507 C C . CYS A 1 185 ? -8.893 10.316 -2.956 1.00 96.88 185 CYS A C 1
ATOM 1509 O O . CYS A 1 185 ? -8.759 10.664 -1.784 1.00 96.88 185 CYS A O 1
ATOM 1511 N N . LYS A 1 186 ? -9.792 10.896 -3.762 1.00 96.62 186 LYS A N 1
ATOM 1512 C CA . LYS A 1 186 ? -10.684 11.982 -3.324 1.00 96.62 186 LYS A CA 1
ATOM 1513 C C . LYS A 1 186 ? -11.612 11.529 -2.192 1.00 96.62 186 LYS A C 1
ATOM 1515 O O . LYS A 1 186 ? -11.665 12.173 -1.148 1.00 96.62 186 LYS A O 1
ATOM 1520 N N . ASN A 1 187 ? -12.254 10.374 -2.351 1.00 95.94 187 ASN A N 1
ATOM 1521 C CA . ASN A 1 187 ? -13.116 9.772 -1.336 1.00 95.94 187 ASN A CA 1
ATOM 1522 C C . ASN A 1 187 ? -12.373 9.519 -0.017 1.00 95.94 187 ASN A C 1
ATOM 1524 O O . ASN A 1 187 ? -12.953 9.689 1.052 1.00 95.94 187 ASN A O 1
ATOM 1528 N N . THR A 1 188 ? -11.092 9.139 -0.075 1.00 94.25 188 THR A N 1
ATOM 1529 C CA . THR A 1 188 ? -10.256 8.950 1.122 1.00 94.25 188 THR A CA 1
ATOM 1530 C C . THR A 1 188 ? -10.151 10.249 1.927 1.00 94.25 188 THR A C 1
ATOM 1532 O O . THR A 1 188 ? -10.353 10.233 3.141 1.00 94.25 188 THR A O 1
ATOM 1535 N N . ILE A 1 189 ? -9.892 11.371 1.247 1.00 95.12 189 ILE A N 1
ATOM 1536 C CA . ILE A 1 189 ? -9.792 12.707 1.858 1.00 95.12 189 ILE A CA 1
ATOM 1537 C C . ILE A 1 189 ? -11.141 13.111 2.464 1.00 95.12 189 ILE A C 1
ATOM 1539 O O . ILE A 1 189 ? -11.219 13.445 3.642 1.00 95.12 189 ILE A O 1
ATOM 1543 N N . GLU A 1 190 ? -12.230 12.973 1.706 1.00 94.50 190 GLU A N 1
ATOM 1544 C CA . GLU A 1 190 ? -13.571 13.323 2.194 1.00 94.50 190 GLU A CA 1
ATOM 1545 C C . GLU A 1 190 ? -13.999 12.502 3.422 1.00 94.50 190 GLU A C 1
ATOM 1547 O O . GLU A 1 190 ? -14.758 12.976 4.273 1.00 94.50 190 GLU A O 1
ATOM 1552 N N . LYS A 1 191 ? -13.551 11.244 3.524 1.00 92.62 191 LYS A N 1
ATOM 1553 C CA . LYS A 1 191 ? -13.835 10.388 4.684 1.00 92.62 191 LYS A CA 1
ATOM 1554 C C . LYS A 1 191 ? -13.042 10.807 5.915 1.00 92.62 191 LYS A C 1
ATOM 1556 O O . LYS A 1 191 ? -13.605 10.755 7.009 1.00 92.62 191 LYS A O 1
ATOM 1561 N N . GLU A 1 192 ? -11.794 11.238 5.749 1.00 92.75 192 GLU A N 1
ATOM 1562 C CA . GLU A 1 192 ? -11.026 11.853 6.834 1.00 92.75 192 GLU A CA 1
ATOM 1563 C C . GLU A 1 192 ? -11.726 13.119 7.345 1.00 92.75 192 GLU A C 1
ATOM 1565 O O . GLU A 1 192 ? -11.959 13.241 8.548 1.00 92.75 192 GLU A O 1
ATOM 1570 N N . ASP A 1 193 ? -12.133 14.021 6.449 1.00 89.75 193 ASP A N 1
ATOM 1571 C CA . ASP A 1 193 ? -12.774 15.285 6.826 1.00 89.75 193 ASP A CA 1
ATOM 1572 C C . ASP A 1 193 ? -14.074 15.054 7.605 1.00 89.75 193 ASP A C 1
ATOM 1574 O O . ASP A 1 193 ? -14.289 15.644 8.668 1.00 89.75 193 ASP A O 1
ATOM 1578 N N . LYS A 1 194 ? -14.911 14.115 7.143 1.00 91.25 194 LYS A N 1
ATOM 1579 C CA . LYS A 1 194 ? -16.139 13.713 7.849 1.00 91.25 194 LYS A CA 1
ATOM 1580 C C . LYS A 1 194 ? -15.844 13.151 9.241 1.00 91.25 194 LYS A C 1
ATOM 1582 O O . LYS A 1 194 ? -16.572 13.454 10.187 1.00 91.25 194 LYS A O 1
ATOM 1587 N N . LEU A 1 195 ? -14.783 12.356 9.391 1.00 88.62 195 LEU A N 1
ATOM 1588 C CA . LEU A 1 195 ? -14.379 11.806 10.686 1.00 88.62 195 LEU A CA 1
ATOM 1589 C C . LEU A 1 195 ? -13.883 12.910 11.632 1.00 88.62 195 LEU A C 1
ATOM 1591 O O . LEU A 1 195 ? -14.270 12.948 12.802 1.00 88.62 195 LEU A O 1
ATOM 1595 N N . ASN A 1 196 ? -13.085 13.846 11.123 1.00 86.62 196 ASN A N 1
ATOM 1596 C CA . ASN A 1 196 ? -12.577 14.982 11.888 1.00 86.62 196 ASN A CA 1
ATOM 1597 C C . ASN A 1 196 ? -13.708 15.928 12.321 1.00 86.62 196 ASN A C 1
ATOM 1599 O O . ASN A 1 196 ? -13.742 16.370 13.474 1.00 86.62 196 ASN A O 1
ATOM 1603 N N . GLN A 1 197 ? -14.687 16.178 11.450 1.00 84.56 197 GLN A N 1
ATOM 1604 C CA . GLN A 1 197 ? -15.864 16.989 11.761 1.00 84.56 197 GLN A CA 1
ATOM 1605 C C . GLN A 1 197 ? -16.784 16.308 12.785 1.00 84.56 197 GLN A C 1
ATOM 1607 O O . GLN A 1 197 ? -17.250 16.962 13.721 1.00 84.56 197 GLN A O 1
ATOM 1612 N N . ALA A 1 198 ? -16.996 14.992 12.678 1.00 81.94 198 ALA A N 1
ATOM 1613 C CA . ALA A 1 198 ? -17.730 14.221 13.683 1.00 81.94 198 ALA A CA 1
ATOM 1614 C C . ALA A 1 198 ? -17.035 14.278 15.058 1.00 81.94 198 ALA A C 1
ATOM 1616 O O . ALA A 1 198 ? -17.673 14.504 16.084 1.00 81.94 198 ALA A O 1
ATOM 1617 N N . ASN A 1 199 ? -15.706 14.173 15.095 1.00 79.12 199 ASN A N 1
ATOM 1618 C CA . ASN A 1 199 ? -14.944 14.268 16.343 1.00 79.12 199 ASN A CA 1
ATOM 1619 C C . ASN A 1 199 ? -14.951 15.688 16.941 1.00 79.12 199 ASN A C 1
ATOM 1621 O O . ASN A 1 199 ? -14.948 15.853 18.166 1.00 79.12 199 ASN A O 1
ATOM 1625 N N . SER A 1 200 ? -15.005 16.716 16.092 1.00 74.88 200 SER A N 1
ATOM 1626 C CA . SER A 1 200 ? -15.058 18.124 16.504 1.00 74.88 200 SER A CA 1
ATOM 1627 C C . SER A 1 200 ? -16.437 18.513 17.036 1.00 74.88 200 SER A C 1
ATOM 1629 O O . SER A 1 200 ? -16.535 19.161 18.074 1.00 74.88 200 SER A O 1
ATOM 1631 N N . THR A 1 201 ? -17.515 18.050 16.398 1.00 67.06 201 THR A N 1
ATOM 1632 C CA . THR A 1 201 ? -18.897 18.284 16.854 1.00 67.06 201 THR A CA 1
ATOM 1633 C C . THR A 1 201 ? -19.193 17.559 18.166 1.00 67.06 201 THR A C 1
ATOM 1635 O O . THR A 1 201 ? -19.756 18.161 19.079 1.00 67.06 201 THR A O 1
ATOM 1638 N N . VAL A 1 202 ? -18.714 16.323 18.339 1.00 59.91 202 VAL A N 1
ATOM 1639 C CA . VAL A 1 202 ? -18.791 15.606 19.626 1.00 59.91 202 VAL A CA 1
ATOM 1640 C C . VAL A 1 202 ? -17.999 16.329 20.723 1.00 59.91 202 VAL A C 1
ATOM 1642 O O . VAL A 1 202 ? -18.400 16.313 21.886 1.00 59.91 202 VAL A O 1
ATOM 1645 N N . SER A 1 203 ? -16.901 17.004 20.373 1.00 55.22 203 SER A N 1
ATOM 1646 C CA . SER A 1 203 ? -16.110 17.801 21.321 1.00 55.22 203 SER A CA 1
ATOM 1647 C C . SER A 1 203 ? -16.759 19.155 21.651 1.00 55.22 203 SER A C 1
ATOM 1649 O O . SER A 1 203 ? -16.694 19.586 22.799 1.00 55.22 203 SER A O 1
ATOM 1651 N N . ALA A 1 204 ? -17.442 19.790 20.692 1.00 49.69 204 ALA A N 1
ATOM 1652 C CA . ALA A 1 204 ? -18.140 21.068 20.865 1.00 49.69 204 ALA A CA 1
ATOM 1653 C C . ALA A 1 204 ? -19.477 20.931 21.619 1.00 49.69 204 ALA A C 1
ATOM 1655 O O . ALA A 1 204 ? -19.785 21.751 22.483 1.00 49.69 204 ALA A O 1
ATOM 1656 N N . VAL A 1 205 ? -20.243 19.860 21.376 1.00 49.47 205 VAL A N 1
ATOM 1657 C CA . VAL A 1 205 ? -21.454 19.537 22.159 1.00 49.47 205 VAL A CA 1
ATOM 1658 C C . VAL A 1 205 ? -21.092 19.260 23.621 1.00 49.47 205 VAL A C 1
ATOM 1660 O O . VAL A 1 205 ? -21.813 19.654 24.534 1.00 49.47 205 VAL A O 1
ATOM 1663 N N . LYS A 1 206 ? -19.913 18.677 23.863 1.00 43.75 206 LYS A N 1
ATOM 1664 C CA . LYS A 1 206 ? -19.393 18.443 25.213 1.00 43.75 206 LYS A CA 1
ATOM 1665 C C . LYS A 1 206 ? -18.976 19.720 25.951 1.00 43.75 206 LYS A C 1
ATOM 1667 O O . LYS A 1 206 ? -18.855 19.677 27.168 1.00 43.75 206 LYS A O 1
ATOM 1672 N N . LEU A 1 207 ? -18.780 20.830 25.236 1.00 44.59 207 LEU A N 1
ATOM 1673 C CA . LEU A 1 207 ? -18.411 22.134 25.800 1.00 44.59 207 LEU A CA 1
ATOM 1674 C C . LEU A 1 207 ? -19.632 22.985 26.188 1.00 44.59 207 LEU A C 1
ATOM 1676 O O . LEU A 1 207 ? -19.517 23.843 27.055 1.00 44.59 207 LEU A O 1
ATOM 1680 N N . LYS A 1 208 ? -20.810 22.730 25.598 1.00 43.38 208 LYS A N 1
ATOM 1681 C CA . LYS A 1 208 ? -22.071 23.395 25.982 1.00 43.38 208 LYS A CA 1
ATOM 1682 C C . LYS A 1 208 ? -22.854 22.662 27.076 1.00 43.38 208 LYS A C 1
ATOM 1684 O O . LYS A 1 208 ? -23.755 23.249 27.662 1.00 43.38 208 LYS A O 1
ATOM 1689 N N . LEU A 1 209 ? -22.503 21.411 27.378 1.00 37.34 209 LEU A N 1
ATOM 1690 C CA . LEU A 1 209 ? -23.200 20.570 28.357 1.00 37.34 209 LEU A CA 1
ATOM 1691 C C . LEU A 1 209 ? -22.332 20.247 29.585 1.00 37.34 209 LEU A C 1
ATOM 1693 O O . LEU A 1 209 ? -22.326 19.122 30.076 1.00 37.34 209 LEU A O 1
ATOM 1697 N N . SER A 1 210 ? -21.554 21.218 30.063 1.00 40.31 210 SER A N 1
ATOM 1698 C CA . SER A 1 210 ? -20.770 21.075 31.292 1.00 40.31 210 SER A CA 1
ATOM 1699 C C . SER A 1 210 ? -20.900 22.306 32.187 1.00 40.31 210 SER A C 1
ATOM 1701 O O . SER A 1 210 ? -19.916 22.953 32.516 1.00 40.31 210 SER A O 1
ATOM 1703 N N . ASN A 1 211 ? -22.140 22.583 32.590 1.00 41.75 211 ASN A N 1
ATOM 1704 C CA . ASN A 1 211 ? -22.460 23.036 33.944 1.00 41.75 211 ASN A CA 1
ATOM 1705 C C . ASN A 1 211 ? -23.328 21.958 34.606 1.00 41.75 211 ASN A C 1
ATOM 1707 O O . ASN A 1 211 ? -24.452 22.194 35.027 1.00 41.75 211 ASN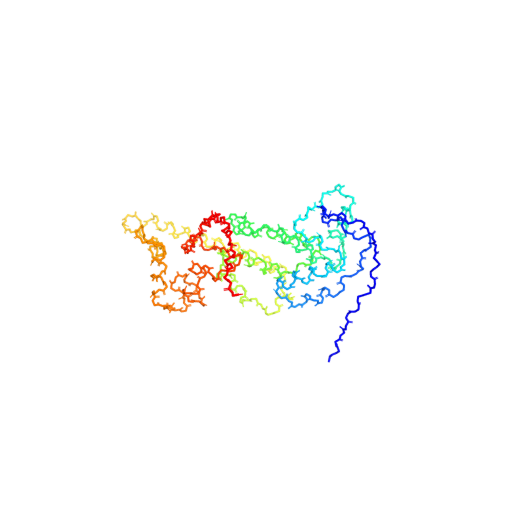 A O 1
ATOM 1711 N N . THR A 1 212 ? -22.850 20.719 34.586 1.00 40.09 212 THR A N 1
ATOM 1712 C CA . THR A 1 212 ? -23.158 19.697 35.588 1.00 40.09 212 THR A CA 1
ATOM 1713 C C . THR A 1 212 ? -22.258 18.498 35.336 1.00 40.09 212 THR A C 1
ATOM 1715 O O . THR A 1 212 ? -21.973 18.097 34.210 1.00 40.09 212 THR A O 1
ATOM 1718 N N . ASP A 1 213 ? -21.741 18.013 36.444 1.00 45.44 213 ASP A N 1
ATOM 1719 C CA . ASP A 1 213 ? -20.823 16.911 36.644 1.00 45.44 213 ASP A CA 1
ATOM 1720 C C . ASP A 1 213 ? -21.020 15.701 35.699 1.00 45.44 213 ASP A C 1
ATOM 1722 O O . ASP A 1 213 ? -22.090 15.097 35.644 1.00 45.44 213 ASP A O 1
ATOM 1726 N N . SER A 1 214 ? -19.973 15.308 34.961 1.00 38.41 214 SER A N 1
ATOM 1727 C CA . SER A 1 214 ? -19.505 13.908 34.909 1.00 38.41 214 SER A CA 1
ATOM 1728 C C . SER A 1 214 ? -18.415 13.669 33.854 1.00 38.41 214 SER A C 1
ATOM 1730 O O . SER A 1 214 ? -18.582 13.659 32.631 1.00 38.41 214 SER A O 1
ATOM 1732 N N . THR A 1 215 ? -17.235 13.343 34.366 1.00 45.62 215 THR A N 1
ATOM 1733 C CA . THR A 1 215 ? -16.108 12.778 33.629 1.00 45.62 215 THR A CA 1
ATOM 1734 C C . THR A 1 215 ? -16.377 11.311 33.261 1.00 45.62 215 THR A C 1
ATOM 1736 O O . THR A 1 215 ? -16.060 10.402 34.021 1.00 45.62 215 THR A O 1
ATOM 1739 N N . LYS A 1 216 ? -16.845 11.027 32.040 1.00 44.31 216 LYS A N 1
ATOM 1740 C CA . LYS A 1 216 ? -16.730 9.679 31.435 1.00 44.31 216 LYS A CA 1
ATOM 1741 C C . LYS A 1 216 ? -16.178 9.753 30.008 1.00 44.31 216 LYS A C 1
ATOM 1743 O O . LYS A 1 216 ? -16.874 9.595 29.013 1.00 44.31 216 LYS A O 1
ATOM 1748 N N . LYS A 1 217 ? -14.867 10.005 29.899 1.00 41.09 217 LYS A N 1
ATOM 1749 C CA . LYS A 1 217 ? -14.063 9.489 28.774 1.00 41.09 217 LYS A CA 1
ATOM 1750 C C . LYS A 1 217 ? -13.864 7.993 29.020 1.00 41.09 217 LYS A C 1
ATOM 1752 O O . LYS A 1 217 ? -13.628 7.600 30.161 1.00 41.09 217 LYS A O 1
ATOM 1757 N N . ASN A 1 218 ? -13.955 7.185 27.969 1.00 42.25 218 ASN A N 1
ATOM 1758 C CA . ASN A 1 218 ? -13.839 5.727 27.980 1.00 42.25 218 ASN A CA 1
ATOM 1759 C C . ASN A 1 218 ? -12.429 5.287 28.455 1.00 42.25 218 ASN A C 1
ATOM 1761 O O . ASN A 1 218 ? -11.539 4.984 27.669 1.00 42.25 218 ASN A O 1
ATOM 1765 N N . LYS A 1 219 ? -12.197 5.342 29.774 1.00 45.75 219 LYS A N 1
ATOM 1766 C CA . LYS A 1 219 ? -10.948 5.006 30.485 1.00 45.75 219 LYS A CA 1
ATOM 1767 C C . LYS A 1 219 ? -10.814 3.499 30.760 1.00 45.75 219 LYS A C 1
ATOM 1769 O O . LYS A 1 219 ? -9.899 3.096 31.479 1.00 45.75 219 LYS A O 1
ATOM 1774 N N . ASN A 1 220 ? -11.695 2.660 30.210 1.00 47.94 220 ASN A N 1
ATOM 1775 C CA . ASN A 1 220 ? -11.823 1.259 30.623 1.00 47.94 220 ASN A CA 1
ATOM 1776 C C . ASN A 1 220 ? -10.585 0.391 30.351 1.00 47.94 220 ASN A C 1
ATOM 1778 O O . ASN A 1 220 ? -10.413 -0.626 31.013 1.00 47.94 220 ASN A O 1
ATOM 1782 N N . TRP A 1 221 ? -9.684 0.792 29.450 1.00 51.25 221 TRP A N 1
ATOM 1783 C CA . TRP A 1 221 ? -8.484 0.000 29.148 1.00 51.25 221 TRP A CA 1
ATOM 1784 C C . TRP A 1 221 ? -7.371 0.208 30.188 1.00 51.25 221 TRP A C 1
ATOM 1786 O O . TRP A 1 221 ? -6.531 -0.666 30.383 1.00 51.25 221 TRP A O 1
ATOM 1796 N N . LYS A 1 222 ? -7.363 1.347 30.900 1.00 53.94 222 LYS A N 1
ATOM 1797 C CA . LYS A 1 222 ? -6.196 1.760 31.698 1.00 53.94 222 LYS A CA 1
ATOM 1798 C C . LYS A 1 222 ? -6.109 1.131 33.090 1.00 53.94 222 LYS A C 1
ATOM 1800 O O . LYS A 1 222 ? -5.018 1.075 33.638 1.00 53.94 222 LYS A O 1
ATOM 1805 N N . LYS A 1 223 ? -7.216 0.670 33.686 1.00 55.09 223 LYS A N 1
ATOM 1806 C CA . LYS A 1 223 ? -7.200 0.197 35.088 1.00 55.09 223 LYS A CA 1
ATOM 1807 C C . LYS A 1 223 ? -7.026 -1.311 35.270 1.00 55.09 223 LYS A C 1
ATOM 1809 O O . LYS A 1 223 ? -6.558 -1.712 36.329 1.00 55.09 223 LYS A O 1
ATOM 1814 N N . VAL A 1 224 ? -7.412 -2.136 34.295 1.00 59.97 224 VAL A N 1
ATOM 1815 C CA . VAL A 1 224 ? -7.441 -3.603 34.478 1.00 59.97 224 VAL A CA 1
ATOM 1816 C C . VAL A 1 224 ? -6.151 -4.276 33.998 1.00 59.97 224 VAL A C 1
ATOM 1818 O O . VAL A 1 224 ? -5.754 -5.294 34.552 1.00 59.97 224 VAL A O 1
ATOM 1821 N N . ILE A 1 225 ? -5.486 -3.699 32.995 1.00 75.12 225 ILE A N 1
ATOM 1822 C CA . ILE A 1 225 ? -4.400 -4.368 32.262 1.00 75.12 225 ILE A CA 1
ATOM 1823 C C . ILE A 1 225 ? -3.022 -4.094 32.892 1.00 75.12 225 ILE A C 1
ATOM 1825 O O . ILE A 1 225 ? -2.136 -4.942 32.834 1.00 75.12 225 ILE A O 1
ATOM 1829 N N . PHE A 1 226 ? -2.842 -2.942 33.541 1.00 83.25 226 PHE A N 1
ATOM 1830 C CA . PHE A 1 226 ? -1.571 -2.570 34.164 1.00 83.25 226 PHE A CA 1
ATOM 1831 C C . PHE A 1 226 ? -1.413 -3.210 35.554 1.00 83.25 226 PHE A C 1
ATOM 1833 O O . PHE A 1 226 ? -2.386 -3.239 36.319 1.00 83.25 226 PHE A O 1
ATOM 1840 N N . PRO A 1 227 ? -0.205 -3.683 35.913 1.00 84.94 227 PRO A N 1
ATOM 1841 C CA . PRO A 1 227 ? 0.065 -4.187 37.252 1.00 84.94 227 PRO A CA 1
ATOM 1842 C C . PRO A 1 227 ? -0.185 -3.093 38.297 1.00 84.94 227 PRO A C 1
ATOM 1844 O O . PRO A 1 227 ? 0.154 -1.922 38.108 1.00 84.94 227 PRO A O 1
ATOM 1847 N N . LYS A 1 228 ? -0.805 -3.468 39.421 1.00 87.12 228 LYS A N 1
ATOM 1848 C CA . LYS A 1 228 ? -0.950 -2.560 40.570 1.00 87.12 228 LYS A CA 1
ATOM 1849 C C . LYS A 1 228 ? 0.425 -2.340 41.210 1.00 87.12 228 LYS A C 1
ATOM 1851 O O . LYS A 1 228 ? 1.224 -3.269 41.239 1.00 87.12 228 LYS A O 1
ATOM 1856 N N . LYS A 1 229 ? 0.656 -1.158 41.802 1.00 83.00 229 LYS A N 1
ATOM 1857 C CA . LYS A 1 229 ? 1.953 -0.735 42.381 1.00 83.00 229 LYS A CA 1
ATOM 1858 C C . LYS A 1 229 ? 2.605 -1.734 43.365 1.00 83.00 229 LYS A C 1
ATOM 1860 O O . LYS A 1 229 ? 3.811 -1.667 43.538 1.00 83.00 229 LYS A O 1
ATOM 1865 N N . ASN A 1 230 ? 1.844 -2.671 43.946 1.00 87.50 230 ASN A N 1
ATOM 1866 C CA . ASN A 1 230 ? 2.318 -3.629 44.958 1.00 87.50 230 ASN A CA 1
ATOM 1867 C C . ASN A 1 230 ? 2.200 -5.108 44.524 1.00 87.50 230 ASN A C 1
ATOM 1869 O O . ASN A 1 230 ? 2.176 -5.997 45.3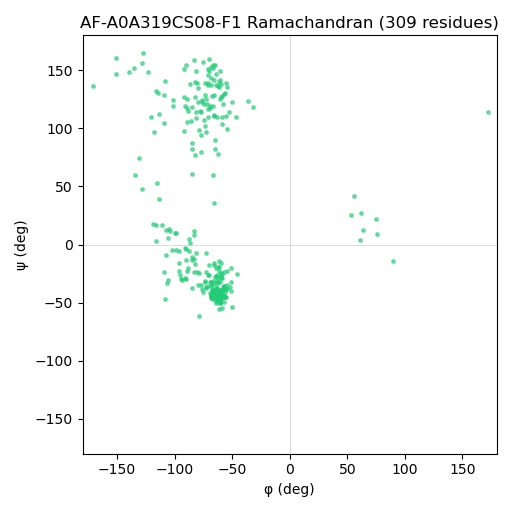71 1.00 87.50 230 ASN A O 1
ATOM 1873 N N . ILE A 1 231 ? 2.044 -5.396 43.229 1.00 88.94 231 ILE A N 1
ATOM 1874 C CA . ILE A 1 231 ? 1.973 -6.772 42.708 1.00 88.94 231 ILE A CA 1
ATOM 1875 C C . ILE A 1 231 ? 3.201 -7.003 41.824 1.00 88.94 231 ILE A C 1
ATOM 1877 O O . ILE A 1 231 ? 3.478 -6.181 40.951 1.00 88.94 231 ILE A O 1
ATOM 1881 N N . SER A 1 232 ? 3.934 -8.103 42.040 1.00 90.31 232 SER A N 1
ATOM 1882 C CA . SER A 1 232 ? 5.041 -8.481 41.153 1.00 90.31 232 SER A CA 1
ATOM 1883 C C . SER A 1 232 ? 4.534 -8.722 39.729 1.00 90.31 232 SER A C 1
ATOM 1885 O O . SER A 1 232 ? 3.390 -9.136 39.521 1.00 90.31 232 SER A O 1
ATOM 1887 N N . MET A 1 233 ? 5.381 -8.456 38.734 1.00 88.56 233 MET A N 1
ATOM 1888 C CA . MET A 1 233 ? 5.023 -8.608 37.319 1.00 88.56 233 MET A CA 1
ATOM 1889 C C . MET A 1 233 ? 4.582 -10.046 37.016 1.00 88.56 233 MET A C 1
ATOM 1891 O O . MET A 1 233 ? 3.596 -10.255 36.314 1.00 88.56 233 MET A O 1
ATOM 1895 N N . GLU A 1 234 ? 5.256 -11.019 37.626 1.00 90.00 234 GLU A N 1
ATOM 1896 C CA . GLU A 1 234 ? 4.995 -12.454 37.510 1.00 90.00 234 GLU A CA 1
ATOM 1897 C C . GLU A 1 234 ? 3.627 -12.817 38.097 1.00 90.00 234 GLU A C 1
ATOM 1899 O O . GLU A 1 234 ? 2.827 -13.474 37.439 1.00 90.00 234 GLU A O 1
ATOM 1904 N N . LYS A 1 235 ? 3.299 -12.308 39.292 1.00 89.94 235 LYS A N 1
ATOM 1905 C CA . LYS A 1 235 ? 2.004 -12.561 39.945 1.00 89.94 235 LYS A CA 1
ATOM 1906 C C . LYS A 1 235 ? 0.847 -11.884 39.207 1.00 89.94 235 LYS A C 1
ATOM 1908 O O . LYS A 1 235 ? -0.275 -12.388 39.201 1.00 89.94 235 LYS A O 1
ATOM 1913 N N . HIS A 1 236 ? 1.098 -10.732 38.579 1.00 89.56 236 HIS A N 1
ATOM 1914 C CA . HIS A 1 236 ? 0.126 -10.072 37.703 1.00 89.56 236 HIS A CA 1
ATOM 1915 C C . HIS A 1 236 ? -0.105 -10.874 36.417 1.00 89.56 236 HIS A C 1
ATOM 1917 O O . HIS A 1 236 ? -1.256 -11.081 36.036 1.00 89.56 236 HIS A O 1
ATOM 1923 N N . LEU A 1 237 ? 0.965 -11.375 35.791 1.00 88.44 237 LEU A N 1
ATOM 1924 C CA . LEU A 1 237 ? 0.889 -12.244 34.616 1.00 88.44 237 LEU A CA 1
ATOM 1925 C C . LEU A 1 237 ? 0.132 -13.540 34.926 1.00 88.44 237 LEU A C 1
ATOM 1927 O O . LEU A 1 237 ? -0.809 -13.881 34.214 1.00 88.44 237 LEU A O 1
ATOM 1931 N N . GLU A 1 238 ? 0.487 -14.218 36.016 1.00 88.38 238 GLU A N 1
ATOM 1932 C CA . GLU A 1 238 ? -0.172 -15.438 36.480 1.00 88.38 238 GLU A CA 1
ATOM 1933 C C . GLU A 1 238 ? -1.667 -15.201 36.714 1.00 88.38 238 GLU A C 1
ATOM 1935 O O . GLU A 1 238 ? -2.505 -15.971 36.251 1.00 88.38 238 GLU A O 1
ATOM 1940 N N . LYS A 1 239 ? -2.035 -14.073 37.335 1.00 88.94 239 LYS A N 1
ATOM 1941 C CA . LYS A 1 239 ? -3.440 -13.686 37.505 1.00 88.94 239 LYS A CA 1
ATOM 1942 C C . LYS A 1 239 ? -4.173 -13.510 36.170 1.00 88.94 239 LYS A C 1
ATOM 1944 O O . LYS A 1 239 ? -5.340 -13.883 36.087 1.00 88.94 239 LYS A O 1
ATOM 1949 N N . ILE A 1 240 ? -3.526 -12.932 35.155 1.00 86.69 240 ILE A N 1
ATOM 1950 C CA . ILE A 1 240 ? -4.115 -12.753 33.817 1.00 86.69 240 ILE A CA 1
ATOM 1951 C C . ILE A 1 240 ? -4.269 -14.104 33.104 1.00 86.69 240 ILE A C 1
ATOM 1953 O O . ILE A 1 240 ? -5.296 -14.338 32.469 1.00 86.69 240 ILE A O 1
ATOM 1957 N N . LEU A 1 241 ? -3.275 -14.990 33.210 1.00 85.19 241 LEU A N 1
ATOM 1958 C CA . LEU A 1 241 ? -3.289 -16.314 32.580 1.00 85.19 241 LEU A CA 1
ATOM 1959 C C . LEU A 1 241 ? -4.286 -17.273 33.253 1.00 85.19 241 LEU A C 1
ATOM 1961 O O . LEU A 1 241 ? -4.948 -18.041 32.558 1.00 85.19 241 LEU A O 1
ATOM 1965 N N . ASN A 1 242 ? -4.439 -17.176 34.577 1.00 82.56 242 ASN A N 1
ATOM 1966 C CA . ASN A 1 242 ? -5.363 -17.987 35.377 1.00 82.56 242 ASN A CA 1
ATOM 1967 C C . ASN A 1 242 ? -6.799 -17.446 35.384 1.00 82.56 242 ASN A C 1
ATOM 1969 O O . ASN A 1 242 ? -7.725 -18.136 35.817 1.00 82.56 242 ASN A O 1
ATOM 1973 N N . GLN A 1 243 ? -7.023 -16.217 34.909 1.00 80.38 243 GLN A N 1
ATOM 1974 C CA . GLN A 1 243 ? -8.371 -15.728 34.654 1.00 80.38 243 GLN A CA 1
ATOM 1975 C C . GLN A 1 243 ? -8.962 -16.619 33.556 1.00 80.38 243 GLN A C 1
ATOM 1977 O O . GLN A 1 243 ? -8.475 -16.561 32.427 1.00 80.38 243 GLN A O 1
ATOM 1982 N N . LYS A 1 244 ? -9.948 -17.477 33.908 1.00 62.41 244 LYS A N 1
ATOM 1983 C CA . LYS A 1 244 ? -10.607 -18.444 33.000 1.00 62.41 244 LYS A CA 1
ATOM 1984 C C . LYS A 1 244 ? -10.635 -17.855 31.597 1.00 62.41 244 LYS A C 1
ATOM 1986 O O . LYS A 1 244 ? -11.194 -16.773 31.420 1.00 62.41 244 LYS A O 1
ATOM 1991 N N . SER A 1 245 ? -9.983 -18.531 30.651 1.00 59.22 245 SER A N 1
ATOM 1992 C CA . SER A 1 245 ? -9.742 -18.109 29.268 1.00 59.22 245 SER A CA 1
ATOM 1993 C C . SER A 1 245 ? -11.048 -18.023 28.471 1.00 59.22 245 SER A C 1
ATOM 1995 O O . SER A 1 245 ? -11.257 -18.699 27.470 1.00 59.22 245 SER A O 1
ATOM 1997 N N . SER A 1 246 ? -11.970 -17.182 28.926 1.00 57.38 246 SER A N 1
ATOM 1998 C CA . SER A 1 246 ? -13.251 -16.952 28.302 1.00 57.38 246 SER A CA 1
ATOM 1999 C C . SER A 1 246 ? -13.008 -16.019 27.137 1.00 57.38 246 SER A C 1
ATOM 2001 O O . SER A 1 246 ? -12.913 -14.805 27.303 1.00 57.38 246 SER A O 1
ATOM 2003 N N . ILE A 1 247 ? -12.908 -16.585 25.943 1.00 62.41 247 ILE A N 1
ATOM 2004 C CA . ILE A 1 247 ? -13.279 -15.844 24.749 1.00 62.41 247 ILE A CA 1
ATOM 2005 C C . ILE A 1 247 ? -14.699 -15.320 25.004 1.00 62.41 247 ILE A C 1
ATOM 2007 O O . ILE A 1 247 ? -15.628 -16.102 25.178 1.00 62.41 247 ILE A O 1
ATOM 2011 N N . THR A 1 248 ? -14.864 -14.003 25.098 1.00 67.19 248 THR A N 1
ATOM 2012 C CA . THR A 1 248 ? -16.192 -13.378 25.182 1.00 67.19 248 THR A CA 1
ATOM 2013 C C . THR A 1 248 ? -16.500 -12.833 23.798 1.00 67.19 248 THR A C 1
ATOM 2015 O O . THR A 1 248 ? -15.739 -12.023 23.274 1.00 67.19 248 THR A O 1
ATOM 2018 N N . ASN A 1 249 ? -17.572 -13.322 23.173 1.00 78.31 249 ASN A N 1
ATOM 2019 C CA . ASN A 1 249 ? -17.996 -12.931 21.823 1.00 78.31 249 ASN A CA 1
ATOM 2020 C C . ASN A 1 249 ? -16.910 -13.114 20.738 1.00 78.31 249 ASN A C 1
ATOM 2022 O O . ASN A 1 249 ? -16.728 -12.239 19.905 1.00 78.31 249 ASN A O 1
ATOM 2026 N N . ASN A 1 250 ? -16.148 -14.214 20.740 1.00 78.75 250 ASN A N 1
ATOM 2027 C CA . ASN A 1 250 ? -15.014 -14.431 19.816 1.00 78.75 250 ASN A CA 1
ATOM 2028 C C . ASN A 1 250 ? -13.828 -13.451 19.951 1.00 78.75 250 ASN A C 1
ATOM 2030 O O . ASN A 1 250 ? -12.908 -13.478 19.127 1.00 78.75 250 ASN A O 1
ATOM 2034 N N . HIS A 1 251 ? -13.785 -12.655 21.023 1.00 80.12 251 HIS A N 1
ATOM 2035 C CA . HIS A 1 251 ? -12.687 -11.740 21.322 1.00 80.12 251 HIS A CA 1
ATOM 2036 C C . HIS A 1 251 ? -11.843 -12.218 22.509 1.00 80.12 251 HIS A C 1
ATOM 2038 O O . HIS A 1 251 ? -12.352 -12.697 23.525 1.00 80.12 251 HIS A O 1
ATOM 2044 N N . CYS A 1 252 ? -10.528 -12.029 22.394 1.00 82.06 252 CYS A N 1
ATOM 2045 C CA . CYS A 1 252 ? -9.578 -12.205 23.485 1.00 82.06 252 CYS A CA 1
ATOM 2046 C C . CYS A 1 252 ? -9.927 -11.246 24.636 1.00 82.06 252 CYS A C 1
ATOM 2048 O O . CYS A 1 252 ? -10.030 -10.036 24.424 1.00 82.06 252 CYS A O 1
ATOM 2050 N N . THR A 1 253 ? -10.093 -11.739 25.869 1.00 79.56 253 THR A N 1
ATOM 2051 C CA . THR A 1 253 ? -10.450 -10.879 27.016 1.00 79.56 253 THR A CA 1
ATOM 2052 C C . THR A 1 253 ? -9.401 -9.820 27.314 1.00 79.56 253 THR A C 1
ATOM 2054 O O . THR A 1 253 ? -9.778 -8.745 27.789 1.00 79.56 253 THR A O 1
ATOM 2057 N N . TYR A 1 254 ? -8.141 -10.098 26.975 1.00 83.56 254 TYR A N 1
ATOM 2058 C CA . TYR A 1 254 ? -6.999 -9.221 27.192 1.00 83.56 254 TYR A CA 1
ATOM 2059 C C . TYR A 1 254 ? -6.901 -8.093 26.155 1.00 83.56 254 TYR A C 1
ATOM 2061 O O . TYR A 1 254 ? -6.996 -6.921 26.508 1.00 83.56 254 TYR A O 1
ATOM 2069 N N . CYS A 1 255 ? -6.744 -8.424 24.869 1.00 82.88 255 CYS A N 1
ATOM 2070 C CA . CYS A 1 255 ? -6.485 -7.427 23.821 1.00 82.88 255 CYS A CA 1
ATOM 2071 C C . CYS A 1 255 ? -7.704 -7.078 22.957 1.00 82.88 255 CYS A C 1
ATOM 2073 O O . CYS A 1 255 ? -7.600 -6.216 22.090 1.00 82.88 255 CYS A O 1
ATOM 2075 N N . LYS A 1 256 ? -8.841 -7.756 23.162 1.00 80.94 256 LYS A N 1
ATOM 2076 C CA . LYS A 1 256 ? -10.090 -7.617 22.389 1.00 80.94 256 LYS A CA 1
ATOM 2077 C C . LYS A 1 256 ? -9.986 -7.945 20.894 1.00 80.94 256 LYS A C 1
ATOM 2079 O O . LYS A 1 256 ? -10.981 -7.857 20.183 1.00 80.94 256 LYS A O 1
ATOM 2084 N N . SER A 1 257 ? -8.834 -8.396 20.408 1.00 78.00 257 SER A N 1
ATOM 2085 C CA . SER A 1 257 ? -8.696 -8.910 19.046 1.00 78.00 257 SER A CA 1
ATOM 2086 C C . SER A 1 257 ? -9.398 -10.260 18.898 1.00 78.00 257 SER A C 1
ATOM 2088 O O . SER A 1 257 ? -9.502 -11.040 19.847 1.00 78.00 257 SER A O 1
ATOM 2090 N N . THR A 1 258 ? -9.872 -10.546 17.691 1.00 77.19 258 THR A N 1
ATOM 2091 C CA . THR A 1 258 ? -10.489 -11.833 17.357 1.00 77.19 258 THR A CA 1
ATOM 2092 C C . THR A 1 258 ? -9.437 -12.939 17.192 1.00 77.19 258 THR A C 1
ATOM 2094 O O . THR A 1 258 ? -8.298 -12.651 16.819 1.00 77.19 258 THR A O 1
ATOM 2097 N N . LYS A 1 259 ? -9.850 -14.205 17.353 1.00 72.81 259 LYS A N 1
ATOM 2098 C CA . LYS A 1 259 ? -9.121 -15.419 16.905 1.00 72.81 259 LYS A CA 1
ATOM 2099 C C . LYS A 1 259 ? -7.889 -15.862 17.712 1.00 72.81 259 LYS A C 1
ATOM 2101 O O . LYS A 1 259 ? -7.062 -16.603 17.186 1.00 72.81 259 LYS A O 1
ATOM 2106 N N . HIS A 1 260 ? -7.752 -15.477 18.977 1.00 76.44 260 HIS A N 1
ATOM 2107 C CA . HIS A 1 260 ? -6.761 -16.115 19.851 1.00 76.44 260 HIS A CA 1
ATOM 2108 C C . HIS A 1 260 ? -7.172 -16.093 21.323 1.00 76.44 260 HIS A C 1
ATOM 2110 O O . HIS A 1 260 ? -7.988 -15.278 21.753 1.00 76.44 260 HIS A O 1
ATOM 2116 N N . TYR A 1 261 ? -6.556 -16.984 22.094 1.00 77.31 261 TYR A N 1
ATOM 2117 C CA . TYR A 1 261 ? -6.690 -17.046 23.543 1.00 77.31 261 TYR A CA 1
ATOM 2118 C C . TYR A 1 261 ? -5.595 -16.222 24.229 1.00 77.31 261 TYR A C 1
ATOM 2120 O O . TYR A 1 261 ? -4.482 -16.120 23.710 1.00 77.31 261 TYR A O 1
ATOM 2128 N N . CYS A 1 262 ? -5.877 -15.686 25.422 1.00 73.62 262 CYS A N 1
ATOM 2129 C CA . CYS A 1 262 ? -4.928 -14.867 26.191 1.00 73.62 262 CYS A CA 1
ATOM 2130 C C . CYS A 1 262 ? -3.581 -15.569 26.431 1.00 73.62 262 CYS A C 1
ATOM 2132 O O . CYS A 1 262 ? -2.536 -14.940 26.305 1.00 73.62 262 CYS A O 1
ATOM 2134 N N . TYR A 1 263 ? -3.590 -16.882 26.678 1.00 75.38 263 TYR A N 1
ATOM 2135 C CA . TYR A 1 263 ? -2.377 -17.679 26.907 1.00 75.38 263 TYR A CA 1
ATOM 2136 C C . TYR A 1 263 ? -1.529 -17.924 25.647 1.00 75.38 263 TYR A C 1
ATOM 2138 O O . TYR A 1 263 ? -0.429 -18.450 25.747 1.00 75.38 263 TYR A O 1
ATOM 2146 N N . LYS A 1 264 ? -2.013 -17.550 24.454 1.00 78.12 264 LYS A N 1
ATOM 2147 C CA . LYS A 1 264 ? -1.236 -17.577 23.201 1.00 78.12 264 LYS A CA 1
ATOM 2148 C C . LYS A 1 264 ? -0.856 -16.177 22.716 1.00 78.12 264 LYS A C 1
ATOM 2150 O O . LYS A 1 264 ? -0.462 -16.010 21.564 1.00 78.12 264 LYS A O 1
ATOM 2155 N N . TYR A 1 265 ? -1.022 -15.150 23.549 1.00 84.06 265 TYR A N 1
ATOM 2156 C CA . TYR A 1 265 ? -0.824 -13.773 23.121 1.00 84.06 265 TYR A CA 1
ATOM 2157 C C . TYR A 1 265 ? 0.628 -13.321 23.316 1.00 84.06 265 TYR A C 1
ATOM 2159 O O . TYR A 1 265 ? 1.148 -13.350 24.429 1.00 84.06 265 TYR A O 1
ATOM 2167 N N . TRP A 1 266 ? 1.266 -12.830 22.246 1.00 87.25 266 TRP A N 1
ATOM 2168 C CA . TRP A 1 266 ? 2.675 -12.398 22.238 1.00 87.25 266 TRP A CA 1
ATOM 2169 C C . TRP A 1 266 ? 3.014 -11.312 23.272 1.00 87.25 266 TRP A C 1
ATOM 2171 O O . TRP A 1 266 ? 4.158 -11.195 23.706 1.00 87.25 266 TRP A O 1
ATOM 2181 N N . TYR A 1 267 ? 2.028 -10.532 23.722 1.00 87.75 267 TYR A N 1
ATOM 2182 C CA . TYR A 1 267 ? 2.229 -9.542 24.788 1.00 87.75 267 TYR A CA 1
ATOM 2183 C C . TYR A 1 267 ? 2.392 -10.180 26.175 1.00 87.75 267 TYR A C 1
ATOM 2185 O O . TYR A 1 267 ? 2.980 -9.558 27.052 1.00 87.75 267 TYR A O 1
ATOM 2193 N N . LEU A 1 268 ? 1.884 -11.396 26.385 1.00 89.25 268 LEU A N 1
ATOM 2194 C CA . LEU A 1 268 ? 1.904 -12.086 27.678 1.00 89.25 268 LEU A CA 1
ATOM 2195 C C . LEU A 1 268 ? 2.932 -13.219 27.728 1.00 89.25 268 LEU A C 1
ATOM 2197 O O . LEU A 1 268 ? 3.483 -13.468 28.793 1.00 89.25 268 LEU A O 1
ATOM 2201 N N . VAL A 1 269 ? 3.210 -13.869 26.594 1.00 89.31 269 VAL A N 1
ATOM 2202 C CA . VAL A 1 269 ? 4.120 -15.023 26.514 1.00 89.31 269 VAL A CA 1
ATOM 2203 C C . VAL A 1 269 ? 5.310 -14.686 25.606 1.00 89.31 269 VAL A C 1
ATOM 2205 O O . VAL A 1 269 ? 5.179 -14.773 24.380 1.00 89.31 269 VAL A O 1
ATOM 2208 N N . PRO A 1 270 ? 6.454 -14.260 26.178 1.00 89.06 270 PRO A N 1
ATOM 2209 C CA . PRO A 1 270 ? 7.648 -13.883 25.423 1.00 89.06 270 PRO A CA 1
ATOM 2210 C C . PRO A 1 270 ? 8.182 -14.990 24.514 1.00 89.06 270 PRO A C 1
ATOM 2212 O O . PRO A 1 270 ? 8.588 -14.689 23.399 1.00 89.06 270 PRO A O 1
ATOM 2215 N N . ASP A 1 271 ? 8.090 -16.249 24.940 1.00 88.75 271 ASP A N 1
ATOM 2216 C CA . ASP A 1 271 ? 8.620 -17.408 24.204 1.00 88.75 271 ASP A CA 1
ATOM 2217 C C . ASP A 1 271 ? 7.902 -17.668 22.872 1.00 88.75 271 ASP A C 1
ATOM 2219 O O . ASP A 1 271 ? 8.415 -18.361 22.000 1.00 88.75 271 ASP A O 1
ATOM 2223 N N . LEU A 1 272 ? 6.703 -17.105 22.693 1.00 85.44 272 LEU A N 1
ATOM 2224 C CA . LEU A 1 272 ? 5.947 -17.208 21.444 1.00 85.44 272 LEU A CA 1
ATOM 2225 C C . LEU A 1 272 ? 6.260 -16.068 20.464 1.00 85.44 272 LEU A C 1
ATOM 2227 O O . LEU A 1 272 ? 5.693 -16.045 19.367 1.00 85.44 272 LEU A O 1
ATOM 2231 N N . ARG A 1 273 ? 7.091 -15.091 20.850 1.00 90.88 273 ARG A N 1
ATOM 2232 C CA . ARG A 1 273 ? 7.426 -13.936 20.007 1.00 90.88 273 ARG A CA 1
ATOM 2233 C C . ARG A 1 273 ? 8.377 -14.367 18.887 1.00 90.88 273 ARG A C 1
ATOM 2235 O O . ARG A 1 273 ? 9.412 -14.952 19.182 1.00 90.88 273 ARG A O 1
ATOM 2242 N N . PRO A 1 274 ? 8.091 -14.047 17.613 1.00 85.62 274 PRO A N 1
ATOM 2243 C CA . PRO A 1 274 ? 9.102 -14.171 16.567 1.00 85.62 274 PRO A CA 1
ATOM 2244 C C . PRO A 1 274 ? 10.259 -13.186 16.810 1.00 85.62 274 PRO A C 1
ATOM 2246 O O . PRO A 1 274 ? 10.035 -12.113 17.366 1.00 85.62 274 PRO A O 1
ATOM 2249 N N . ASP A 1 275 ? 11.459 -13.485 16.304 1.00 86.56 275 ASP A N 1
ATOM 2250 C CA . ASP A 1 275 ? 12.677 -12.664 16.497 1.00 86.56 275 ASP A CA 1
ATOM 2251 C C . ASP A 1 275 ? 12.529 -11.189 16.074 1.00 86.56 275 ASP A C 1
ATOM 2253 O O . ASP A 1 275 ? 13.249 -10.312 16.539 1.00 86.56 275 ASP A O 1
ATOM 2257 N N . SER A 1 276 ? 11.577 -10.902 15.182 1.00 86.81 276 SER A N 1
ATOM 2258 C CA . SER A 1 276 ? 11.277 -9.555 14.669 1.00 86.81 276 SER A CA 1
ATOM 2259 C C . SER A 1 276 ? 10.074 -8.885 15.342 1.00 86.81 276 SER A C 1
ATOM 2261 O O . SER A 1 276 ? 9.581 -7.864 14.859 1.00 86.81 276 SER A O 1
ATOM 2263 N N . TRP A 1 277 ? 9.551 -9.463 16.424 1.00 89.81 277 TRP A N 1
ATOM 2264 C CA . TRP A 1 277 ? 8.372 -8.939 17.100 1.00 89.81 277 TRP A CA 1
ATOM 2265 C C . TRP A 1 277 ? 8.653 -7.606 17.797 1.00 89.81 277 TRP A C 1
ATOM 2267 O O . TRP A 1 277 ? 9.649 -7.447 18.501 1.00 89.81 277 TRP A O 1
ATOM 2277 N N . SER A 1 278 ? 7.718 -6.667 17.665 1.00 84.56 278 SER A N 1
ATOM 2278 C CA . SER A 1 278 ? 7.692 -5.421 18.428 1.00 84.56 278 SER A CA 1
ATOM 2279 C C . SER A 1 278 ? 6.255 -5.075 18.845 1.00 84.56 278 SER A C 1
ATOM 2281 O O . SER A 1 278 ? 5.299 -5.423 18.139 1.00 84.56 278 SER A O 1
ATOM 2283 N N . PRO A 1 279 ? 6.060 -4.412 20.000 1.00 82.75 279 PRO A N 1
ATOM 2284 C CA . PRO A 1 279 ? 4.730 -4.042 20.464 1.00 82.75 279 PRO A CA 1
ATOM 2285 C C . PRO A 1 279 ? 4.147 -2.915 19.591 1.00 82.75 279 PRO A C 1
ATOM 2287 O O . PRO A 1 279 ? 4.578 -1.769 19.676 1.00 82.75 279 PRO A O 1
ATOM 2290 N N . TRP A 1 280 ? 3.131 -3.216 18.777 1.00 80.06 280 TRP A N 1
ATOM 2291 C CA . TRP A 1 280 ? 2.452 -2.233 17.913 1.00 80.06 280 TRP A CA 1
ATOM 2292 C C . TRP A 1 280 ? 1.278 -1.499 18.590 1.00 80.06 280 TRP A C 1
ATOM 2294 O O . TRP A 1 280 ? 0.854 -0.438 18.145 1.00 80.06 280 TRP A O 1
ATOM 2304 N N . ILE A 1 281 ? 0.723 -2.053 19.672 1.00 78.44 281 ILE A N 1
ATOM 2305 C CA . ILE A 1 281 ? -0.308 -1.415 20.503 1.00 78.44 281 ILE A CA 1
ATOM 2306 C C . ILE A 1 281 ? 0.363 -0.645 21.645 1.00 78.44 281 ILE A C 1
ATOM 2308 O O . ILE A 1 281 ? 0.675 -1.221 22.686 1.00 78.44 281 ILE A O 1
ATOM 2312 N N . HIS A 1 282 ? 0.540 0.666 21.475 1.00 71.19 282 HIS A N 1
ATOM 2313 C CA . HIS A 1 282 ? 1.246 1.527 22.440 1.00 71.19 282 HIS A CA 1
ATOM 2314 C C . HIS A 1 282 ? 0.551 1.678 23.808 1.00 71.19 282 HIS A C 1
ATOM 2316 O O . HIS A 1 282 ? 1.174 2.111 24.771 1.00 71.19 282 HIS A O 1
ATOM 2322 N N . ASN A 1 283 ? -0.734 1.322 23.914 1.00 80.06 283 ASN A N 1
ATOM 2323 C CA . ASN A 1 283 ? -1.547 1.509 25.125 1.00 80.06 283 ASN A CA 1
ATOM 2324 C C . ASN A 1 283 ? -1.921 0.197 25.838 1.00 80.06 283 ASN A C 1
ATOM 2326 O O . ASN A 1 283 ? -2.848 0.185 26.650 1.00 80.06 283 ASN A O 1
ATOM 2330 N N . ILE A 1 284 ? -1.237 -0.906 25.529 1.00 84.44 284 ILE A N 1
ATOM 2331 C CA . ILE A 1 284 ? -1.416 -2.197 26.199 1.00 84.44 284 ILE A CA 1
ATOM 2332 C C . ILE A 1 284 ? -0.113 -2.563 26.908 1.00 84.44 284 ILE A C 1
ATOM 2334 O O . ILE A 1 284 ? 0.965 -2.482 26.324 1.00 84.44 284 ILE A O 1
ATOM 2338 N N . TRP A 1 285 ? -0.220 -2.971 28.172 1.00 89.75 285 TRP A N 1
ATOM 2339 C CA . TRP A 1 285 ? 0.911 -3.516 28.920 1.00 89.75 285 TRP A CA 1
ATOM 2340 C C . TRP A 1 285 ? 1.389 -4.836 28.281 1.00 89.75 285 TRP A C 1
ATOM 2342 O O . TRP A 1 285 ? 0.589 -5.596 27.732 1.00 89.75 285 TRP A O 1
ATOM 2352 N N . PHE A 1 286 ? 2.684 -5.130 28.337 1.00 90.31 286 PHE A N 1
ATOM 2353 C CA . PHE A 1 286 ? 3.238 -6.432 27.960 1.00 90.31 286 PHE A CA 1
ATOM 2354 C C . PHE A 1 286 ? 4.247 -6.887 29.003 1.00 90.31 286 PHE A C 1
ATOM 2356 O O . PHE A 1 286 ? 4.886 -6.069 29.663 1.00 90.31 286 PHE A O 1
ATOM 2363 N N . TYR A 1 287 ? 4.385 -8.201 29.138 1.00 90.81 287 TYR A N 1
ATOM 2364 C CA . TYR A 1 287 ? 5.374 -8.800 30.016 1.00 90.81 287 TYR A CA 1
ATOM 2365 C C . TYR A 1 287 ? 6.744 -8.791 29.334 1.00 90.81 287 TYR A C 1
ATOM 2367 O O . TYR A 1 287 ? 6.909 -9.341 28.244 1.00 90.81 287 TYR A O 1
ATOM 2375 N N . GLU A 1 288 ? 7.735 -8.172 29.960 1.00 89.38 288 GLU A N 1
ATOM 2376 C CA . GLU A 1 288 ? 9.128 -8.248 29.533 1.00 89.38 288 GLU A CA 1
ATOM 2377 C C . GLU A 1 288 ? 9.904 -9.006 30.613 1.00 89.38 288 GLU A C 1
ATOM 2379 O O . GLU A 1 288 ? 9.985 -8.519 31.745 1.00 89.38 288 GLU A O 1
ATOM 2384 N N . PRO A 1 289 ? 10.404 -10.220 30.316 1.00 86.12 289 PRO A N 1
ATOM 2385 C CA . PRO A 1 289 ? 11.140 -10.993 31.297 1.00 86.12 289 PRO A CA 1
ATOM 2386 C C . PRO A 1 289 ? 12.415 -10.230 31.647 1.00 86.12 289 PRO A C 1
ATOM 2388 O O . PRO A 1 289 ? 13.086 -9.673 30.770 1.00 86.12 289 PRO A O 1
ATOM 2391 N N . LYS A 1 290 ? 12.755 -10.188 32.938 1.00 85.00 290 LYS A N 1
ATOM 2392 C CA . LYS A 1 290 ? 14.036 -9.626 33.364 1.00 85.00 290 LYS A CA 1
ATOM 2393 C C . LYS A 1 290 ? 15.129 -10.419 32.661 1.00 85.00 290 LYS A C 1
ATOM 2395 O O . LYS A 1 290 ? 15.202 -11.634 32.820 1.00 85.00 290 LYS A O 1
ATOM 2400 N N . LYS A 1 291 ? 15.967 -9.737 31.879 1.00 79.56 291 LYS A N 1
ATOM 2401 C CA . LYS A 1 291 ? 17.185 -10.347 31.349 1.00 79.56 291 LYS A CA 1
ATOM 2402 C C . LYS A 1 291 ? 17.994 -10.785 32.558 1.00 79.56 291 LYS A C 1
ATOM 2404 O O . LYS A 1 291 ? 18.464 -9.927 33.304 1.00 79.56 291 LYS A O 1
ATOM 2409 N N . GLU A 1 292 ? 18.102 -12.090 32.784 1.00 69.19 292 GLU A N 1
ATOM 2410 C CA . GLU A 1 292 ? 19.039 -12.609 33.766 1.00 69.19 292 GLU A CA 1
ATOM 2411 C C . GLU A 1 292 ? 20.410 -12.070 33.375 1.00 69.19 292 GLU A C 1
ATOM 2413 O O . GLU A 1 292 ? 20.959 -12.389 32.316 1.00 69.19 292 GLU A O 1
ATOM 2418 N N . SER A 1 293 ? 20.928 -11.158 34.195 1.00 57.09 293 SER A N 1
ATOM 2419 C CA . SER A 1 293 ? 22.307 -10.728 34.098 1.00 57.09 293 SER A CA 1
ATOM 2420 C C . SER A 1 293 ? 23.134 -11.985 34.285 1.00 57.09 293 SER A C 1
ATOM 2422 O O . SER A 1 293 ? 23.219 -12.495 35.403 1.00 57.09 293 SER A O 1
ATOM 2424 N N . LYS A 1 294 ? 23.684 -12.522 33.192 1.00 50.72 294 LYS A N 1
ATOM 2425 C CA . LYS A 1 294 ? 24.646 -13.617 33.248 1.00 50.72 294 LYS A CA 1
ATOM 2426 C C . LYS A 1 294 ? 25.770 -13.156 34.165 1.00 50.72 294 LYS A C 1
ATOM 2428 O O . LYS A 1 294 ? 26.616 -12.366 33.757 1.00 50.72 294 LYS A O 1
ATOM 2433 N N . SER A 1 295 ? 25.741 -13.587 35.424 1.00 50.66 295 SER A N 1
ATOM 2434 C CA . SER A 1 295 ? 26.859 -13.379 36.323 1.00 50.66 295 SER A CA 1
ATOM 2435 C C . SER A 1 295 ? 27.994 -14.207 35.748 1.00 50.66 295 SER A C 1
ATOM 2437 O O . SER A 1 295 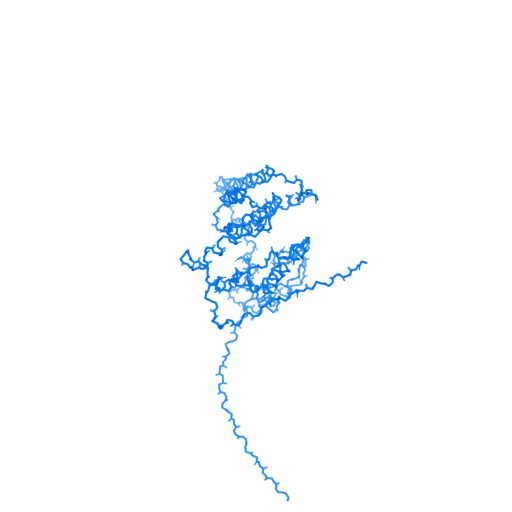? 27.925 -15.439 35.738 1.00 50.66 295 SER A O 1
ATOM 2439 N N . THR A 1 296 ? 29.011 -13.539 35.224 1.00 45.75 296 THR A N 1
ATOM 2440 C CA . THR A 1 296 ? 30.268 -14.157 34.822 1.00 45.75 296 THR A CA 1
ATOM 2441 C C . THR A 1 296 ? 30.939 -14.706 36.082 1.00 45.75 296 THR A C 1
ATOM 2443 O O . THR A 1 296 ? 31.773 -14.048 36.692 1.00 45.75 296 THR A O 1
ATOM 2446 N N . LYS A 1 297 ? 30.544 -15.903 36.530 1.00 46.59 297 LYS A N 1
ATOM 2447 C CA . LYS A 1 297 ? 31.346 -16.691 37.468 1.00 46.59 297 LYS A CA 1
ATOM 2448 C C . LYS A 1 297 ? 32.467 -17.320 36.650 1.00 46.59 297 LYS A C 1
ATOM 2450 O O . LYS A 1 297 ? 32.286 -18.369 36.039 1.00 46.59 297 LYS A O 1
ATOM 2455 N N . SER A 1 298 ? 33.614 -16.648 36.619 1.00 43.78 298 SER A N 1
ATOM 2456 C CA . SER A 1 298 ? 34.885 -17.249 36.223 1.00 43.78 298 SER A CA 1
ATOM 2457 C C . SER A 1 298 ? 35.253 -18.317 37.258 1.00 43.78 298 SER A C 1
ATOM 2459 O O . SER A 1 298 ? 35.858 -18.027 38.289 1.00 43.78 298 SER A O 1
ATOM 2461 N N . GLY A 1 299 ? 34.816 -19.551 37.021 1.00 40.06 299 GLY A N 1
ATOM 2462 C CA . GLY A 1 299 ? 35.307 -20.719 37.739 1.00 40.06 299 GLY A CA 1
ATOM 2463 C C . GLY A 1 299 ? 36.622 -21.175 37.120 1.00 40.06 299 GLY A C 1
ATOM 2464 O O . GLY A 1 299 ? 36.635 -21.687 36.004 1.00 40.06 299 GLY A O 1
ATOM 2465 N N . THR A 1 300 ? 37.721 -20.969 37.839 1.00 41.06 300 THR A N 1
ATOM 2466 C CA . THR A 1 300 ? 39.031 -21.577 37.581 1.00 41.06 300 THR A CA 1
ATOM 2467 C C . THR A 1 300 ? 38.896 -23.109 37.518 1.00 41.06 300 THR A C 1
ATOM 2469 O O . THR A 1 300 ? 38.238 -23.676 38.394 1.00 41.06 300 THR A O 1
ATOM 2472 N N . PRO A 1 301 ? 39.507 -23.816 36.547 1.00 39.50 301 PRO A N 1
ATOM 2473 C CA . PRO A 1 301 ? 39.441 -25.273 36.495 1.00 39.50 301 PRO A CA 1
ATOM 2474 C C . PRO A 1 301 ? 40.285 -25.883 37.619 1.00 39.50 301 PRO A C 1
ATOM 2476 O O . PRO A 1 301 ? 41.495 -25.659 37.695 1.00 39.50 301 PRO A O 1
ATOM 2479 N N . ALA A 1 302 ? 39.652 -26.675 38.485 1.00 38.03 302 ALA A N 1
ATOM 2480 C CA . ALA A 1 302 ? 40.346 -27.509 39.455 1.00 38.03 302 ALA A CA 1
ATOM 2481 C C . ALA A 1 302 ? 41.077 -28.648 38.726 1.00 38.03 302 ALA A C 1
ATOM 2483 O O . ALA A 1 302 ? 40.473 -29.477 38.046 1.00 38.03 302 ALA A O 1
ATOM 2484 N N . LYS A 1 303 ? 42.400 -28.662 38.884 1.00 37.41 303 LYS A N 1
ATOM 2485 C CA . LYS A 1 303 ? 43.328 -29.694 38.423 1.00 37.41 303 LYS A CA 1
ATOM 2486 C C . LYS A 1 303 ? 43.046 -30.988 39.197 1.00 37.41 303 LYS A C 1
ATOM 2488 O O . LYS A 1 303 ? 43.277 -31.040 40.402 1.00 37.41 303 LYS A O 1
ATOM 2493 N N . THR A 1 304 ? 42.524 -32.013 38.531 1.00 36.09 304 THR A N 1
ATOM 2494 C CA . THR A 1 304 ? 42.337 -33.346 39.120 1.00 36.09 304 THR A CA 1
ATOM 2495 C C . THR A 1 304 ? 43.608 -34.167 38.914 1.00 36.09 304 THR A C 1
ATOM 2497 O O . THR A 1 304 ? 44.004 -34.449 37.785 1.00 36.09 304 THR A O 1
ATOM 2500 N N . THR A 1 305 ? 44.269 -34.512 40.015 1.00 37.19 305 THR A N 1
ATOM 2501 C CA . THR A 1 305 ? 45.362 -35.492 40.079 1.00 37.19 305 THR A CA 1
ATOM 2502 C C . THR A 1 305 ? 44.766 -36.906 40.100 1.00 37.19 305 THR A C 1
ATOM 2504 O O . THR A 1 305 ? 43.787 -37.109 40.820 1.00 37.19 305 THR A O 1
ATOM 2507 N N . PRO A 1 306 ? 45.323 -37.899 39.382 1.00 38.16 306 PRO A N 1
ATOM 2508 C CA . PRO A 1 306 ? 44.918 -39.290 39.533 1.00 38.16 306 PRO A CA 1
ATOM 2509 C C . PRO A 1 306 ? 45.625 -39.925 40.737 1.00 38.16 306 PRO A C 1
ATOM 2511 O O . PRO A 1 306 ? 46.852 -39.899 40.840 1.00 38.16 306 PRO A O 1
ATOM 2514 N N . THR A 1 307 ? 44.845 -40.516 41.640 1.00 34.91 307 THR A N 1
ATOM 2515 C CA . THR A 1 307 ? 45.338 -41.409 42.692 1.00 34.91 307 THR A CA 1
ATOM 2516 C C . THR A 1 307 ? 45.537 -42.804 42.107 1.00 34.91 307 THR A C 1
ATOM 2518 O O . THR A 1 307 ? 44.579 -43.474 41.732 1.00 34.91 307 THR A O 1
ATOM 2521 N N . THR A 1 308 ? 46.791 -43.241 42.054 1.00 29.25 308 THR A N 1
ATOM 2522 C CA . THR A 1 308 ? 47.189 -44.629 41.809 1.00 29.25 308 THR A CA 1
ATOM 2523 C C . THR A 1 308 ? 46.957 -45.450 43.079 1.00 29.25 308 THR A C 1
ATOM 2525 O O . THR A 1 308 ? 47.537 -45.144 44.120 1.00 29.25 308 THR A O 1
ATOM 2528 N N . GLN A 1 309 ? 46.157 -46.514 42.995 1.00 32.22 309 GLN A N 1
ATOM 2529 C CA . GLN A 1 309 ? 46.208 -47.635 43.937 1.00 32.22 309 GLN A CA 1
ATOM 2530 C C . GLN A 1 309 ? 46.783 -48.859 43.221 1.00 32.22 309 GLN A C 1
ATOM 2532 O O . GLN A 1 309 ? 46.353 -49.215 42.127 1.00 32.22 309 GLN A O 1
ATOM 2537 N N . LYS A 1 310 ? 47.796 -49.449 43.860 1.00 33.19 310 LYS A N 1
ATOM 2538 C CA . LYS A 1 310 ? 48.446 -50.715 43.517 1.00 33.19 310 LYS A CA 1
ATOM 2539 C C . LYS A 1 310 ? 47.486 -51.896 43.690 1.00 33.19 310 LYS A C 1
ATOM 2541 O O . LYS A 1 310 ? 46.824 -51.983 44.724 1.00 33.19 310 LYS A O 1
ATOM 2546 N N . GLN A 1 311 ? 47.582 -52.857 42.776 1.00 34.81 311 GLN A N 1
ATOM 2547 C CA . GLN A 1 311 ? 48.108 -54.184 43.109 1.00 34.81 311 GLN A CA 1
ATOM 2548 C C . GLN A 1 311 ? 49.344 -54.428 42.248 1.00 34.81 311 GLN A C 1
ATOM 2550 O O . GLN A 1 311 ? 49.311 -54.002 41.073 1.00 34.81 311 GLN A O 1
#

Solvent-accessible surface area (backbone atoms only — not comparable to full-atom values): 19772 Å² total; per-residue (Å²): 136,86,86,79,80,85,79,83,76,88,75,82,83,78,88,68,84,82,72,80,70,69,36,32,53,74,58,63,62,96,72,71,75,96,62,73,80,59,55,68,68,72,49,60,94,64,87,54,62,67,64,46,54,51,52,51,47,51,55,30,46,76,72,53,45,41,46,68,75,42,82,90,36,42,76,82,53,90,84,42,90,50,30,62,59,50,40,44,63,71,71,62,43,90,47,88,86,51,23,54,58,51,30,48,50,55,58,69,66,48,77,54,48,87,78,37,96,43,70,50,61,34,48,54,51,50,50,53,51,53,51,48,33,50,76,70,69,22,66,67,57,35,41,60,55,46,54,56,49,42,67,52,44,31,86,83,39,47,72,58,39,55,50,50,66,68,67,53,56,97,58,31,84,78,69,48,44,62,67,57,38,53,48,51,51,51,50,53,37,56,52,51,51,52,51,54,49,54,56,47,51,59,52,51,57,55,67,77,62,63,94,57,93,77,94,77,75,93,59,76,70,69,71,77,65,49,73,54,99,88,51,56,72,65,61,45,48,51,53,61,60,66,43,78,84,55,62,55,92,64,15,13,75,78,81,61,46,68,86,54,55,58,83,75,31,56,48,66,36,59,90,72,46,59,100,83,65,74,86,83,60,89,86,57,72,61,60,75,79,79,77,76,75,78,74,84,74,83,74,77,83,83,85,81,77,85,84,85,78,87,132

Foldseek 3Di:
DDDDDDDDDDDDDDPDDDDPAQALQPQPDPDADPDLPCLCVLPPPDPDPVSNVVSVCVSCVVRRNNSNVDPPHDYDDCPDPCNCVCCCPQPVPPDPVNLQVNLVVLLVPQDALVVDPALLVSLVSLVVSVVVSVVSVRDDQLVNSQVSSLVRCCVVCVVVSVVVVVPQDPCCSPPPDPVNSVVSSVVSVVVRVVVVVVVVVVVVVVVVPPPDDDDDDPCVLQPLQDDDPPADLVRSLVVLVPPPQDPDPQAEPQPRDHDDTPVLDCQRDVVNADPPDDDPPPSGHGDDDPPPPPPPPPDDDDDDDDDDDDD

Mean predicted aligned error: 20.08 Å

Radius of gyration: 29.01 Å; Cα contacts (8 Å, |Δi|>4): 197; chains: 1; bounding box: 72×78×68 Å

Sequence (311 aa):
ARGGSISFLHISKDNSTTTLPTTQADRIPKKLPESLDGVSELLKGRGDYKTWDFRVRQALKNIRLQNLIEKDLARLISTHENYTIWYTRFIASNDPKNYADNAFVIIRRLKKRSDFSTVSQYVNNFKQAYTLVKQLDCLLIPYYGLLLLLKQVKSDLLTWTATVELQLPNDAAKTLKESEFFDYCKNTIEKEDKLNQANSTVSAVKLKLSNTDSTKKNKNWKKVIFPKKNISMEKHLEKILNQKSSITNNHCTYCKSTKHYCYKYWYLVPDLRPDSWSPWIHNIWFYEPKKESKSTKSGTPAKTTPTTQKQ

Organism: NCBI:txid1448320

Secondary structure (DSSP, 8-state):
------------------PPPSBTTTT--SS--S--TTHHHHHTT---HHHHHHHHHHHHHHTT-GGGG-SSSBPPPTTSTTHHHHIIIIIS---TTTHHHHHHHHHHTSPPGGGSSSHHHHHHHHHHHHHHHHHTT----HHHHHHHHHHHHTTT-HHHHHHHHHHS-TTHHHH--HHHHHHHHHHHHHHHHHHHHHHHHHHHHHHHS-SS-------TTTTTSSPPTTS-HHHHHHHHHHS----BTTB-TTT--BS--GGG-TTT-GGG--TT-----TTS---------------PPP---------

pLDDT: mean 73.03, std 19.11, range [29.25, 97.44]